Protein AF-A0A0A9Z2I9-F1 (afdb_monomer)

Foldseek 3Di:
DDDDDDDDDDPVVVVPPPPPPDPDDPDDPVVVVVVCVVPDDDPPDDCVVVLDDDDPDDQDQPDPPPPVSVVVSVVVVVVVSVVVSVVSCVVVVHDDDDDPPDDDDDPDDVVVVVVVVVVVVVVVVVVVVVVVVVVVVVVVVVVVVVVVVVVVVVVVVVVVVVVVVVVVVVVVPDDDPDDDPPPVVVVVVVVVVVVVVVVPPPDD

Solvent-accessible surface area (backbone atoms only — not comparable to full-atom values): 13030 Å² total; per-residue (Å²): 134,79,88,82,94,74,79,82,81,59,78,74,64,72,68,72,76,70,83,64,88,68,76,87,57,92,77,54,63,68,61,50,52,54,51,45,66,72,68,56,70,76,81,86,58,62,64,83,83,66,76,73,78,80,78,91,67,85,90,81,65,94,49,84,84,43,56,71,62,42,52,52,52,53,51,50,54,52,49,54,44,49,55,54,48,51,56,54,34,55,74,71,69,50,90,83,76,83,57,94,87,64,88,67,96,58,102,65,58,67,73,60,52,51,51,54,50,52,53,54,52,52,51,51,51,51,53,51,52,53,52,50,54,51,49,54,52,49,51,55,52,50,52,53,50,51,53,53,51,51,52,51,50,53,52,48,53,52,51,52,51,53,52,51,51,52,51,50,56,58,75,58,65,87,76,73,97,79,68,78,83,54,72,66,59,62,48,51,53,53,51,52,48,52,62,62,57,63,78,72,76,79,76,133

Radius of gyration: 46.73 Å; Cα contacts (8 Å, |Δi|>4): 26; chains: 1; bounding box: 114×55×131 Å

Secondary structure (DSSP, 8-state):
-------PPPTTTGGGS--------SS-HHHHHHHHHHHPPPTTS-HHHH-----SS----S-TT-HHHHHHHHHHHHHHHHHHHHHHHHHTT---SPPTT-----SS-HHHHHHHHHHHHHHHHHHHHHHHHHHHHHHHHHHHHHHHHHHHHHHHHHHHHHHHHHHHHHHTTTS-S--PPPHHHHHHHHHHHHHHHGGG----

Mean predicted aligned error: 15.59 Å

Organism: Lygus hesperus (NCBI:txid30085)

Nearest PDB structures (foldseek):
  8esr-assembly1_J  TM=9.494E-01  e=8.560E-07  Schizosaccharomyces pombe
  8euy-assembly1_J  TM=9.064E-01  e=1.481E-06  Schizosaccharomyces pombe
  5z1g-assembly2_C  TM=9.697E-01  e=7.677E-06  Saccharomyces cerevisiae S288C
  8eti-assembly1_J  TM=9.097E-01  e=7.168E-06  Schizosaccharomyces pombe
  8eth-assembly1_J  TM=8.939E-01  e=1.366E-04  Schizosaccharomyces pombe

pLDDT: mean 81.28, std 19.79, range [31.77, 98.31]

Sequence (204 aa):
MEELSAISPSIKDTVQSTLQSSKVYTCNEVGLHNKLLEIELPRDWPWIERLSIVSHAPITVKNIENDQERETVFYNSAIDAVKQAIIQLEQCKLPYKRPIDYYAESVKPDEHMETIKRILINEKQRIENVEKRKKEREDRRLEKRKHASKAQEVAKRKREAIANISKYKRRRGGLDAQSKPTSTFKRIVREQEKQLGKRGKSRP

InterPro domains:
  IPR008610 Eukaryotic rRNA processing [PF05890] (28-195)
  IPR008610 Eukaryotic rRNA processing [PTHR13028] (13-197)

Structure (mmCIF, N/CA/C/O backbone):
data_AF-A0A0A9Z2I9-F1
#
_entry.id   AF-A0A0A9Z2I9-F1
#
loop_
_atom_site.group_PDB
_atom_site.id
_atom_site.type_symbol
_atom_site.label_atom_id
_atom_site.label_alt_id
_atom_site.label_comp_id
_atom_site.label_asym_id
_atom_site.label_entity_id
_atom_site.label_seq_id
_atom_site.pdbx_PDB_ins_code
_atom_site.Cartn_x
_atom_site.Cartn_y
_atom_site.Cartn_z
_atom_site.occupancy
_atom_site.B_iso_or_equiv
_atom_site.auth_seq_id
_atom_site.auth_comp_id
_atom_site.auth_asym_id
_atom_site.auth_atom_id
_atom_site.pdbx_PDB_model_num
ATOM 1 N N . MET A 1 1 ? 58.890 10.226 -66.875 1.00 40.81 1 MET A N 1
ATOM 2 C CA . MET A 1 1 ? 58.272 11.248 -66.010 1.00 40.81 1 MET A CA 1
ATOM 3 C C . MET A 1 1 ? 56.815 10.831 -65.842 1.00 40.81 1 MET A C 1
ATOM 5 O O . MET A 1 1 ? 55.990 11.249 -66.640 1.00 40.81 1 MET A O 1
ATOM 9 N N . GLU A 1 2 ? 56.545 9.708 -65.163 1.00 31.77 2 GLU A N 1
ATOM 10 C CA . GLU A 1 2 ? 56.357 9.595 -63.690 1.00 31.77 2 GLU A CA 1
ATOM 11 C C . GLU A 1 2 ? 55.264 10.568 -63.213 1.00 31.77 2 GLU A C 1
ATOM 13 O O . GLU A 1 2 ? 55.452 11.775 -63.313 1.00 31.77 2 GLU A O 1
ATOM 18 N N . GLU A 1 3 ? 54.031 10.065 -63.018 1.00 38.97 3 GLU A N 1
ATOM 19 C CA . GLU A 1 3 ? 53.448 9.665 -61.707 1.00 38.97 3 GLU A CA 1
ATOM 20 C C . GLU A 1 3 ? 53.114 10.940 -60.889 1.00 38.97 3 GLU A C 1
ATOM 22 O O . GLU A 1 3 ? 53.983 11.756 -60.621 1.00 38.97 3 GLU A O 1
ATOM 27 N N . LEU A 1 4 ? 51.871 11.259 -60.510 1.00 38.66 4 LEU A N 1
ATOM 28 C CA . LEU A 1 4 ? 51.088 10.538 -59.507 1.00 38.66 4 LEU A CA 1
ATOM 29 C C . LEU A 1 4 ? 49.630 11.038 -59.494 1.00 38.66 4 LEU A C 1
ATOM 31 O O . LEU A 1 4 ? 49.346 12.193 -59.171 1.00 38.66 4 LEU A O 1
ATOM 35 N N . SER A 1 5 ? 48.696 10.123 -59.739 1.00 43.94 5 SER A N 1
ATOM 36 C CA . SER A 1 5 ? 47.357 10.164 -59.156 1.00 43.94 5 SER A CA 1
ATOM 37 C C . SER A 1 5 ? 47.439 9.605 -57.732 1.00 43.94 5 SER A C 1
ATOM 39 O O . SER A 1 5 ? 47.646 8.405 -57.567 1.00 43.94 5 SER A O 1
ATOM 41 N N . ALA A 1 6 ? 47.273 10.435 -56.703 1.00 40.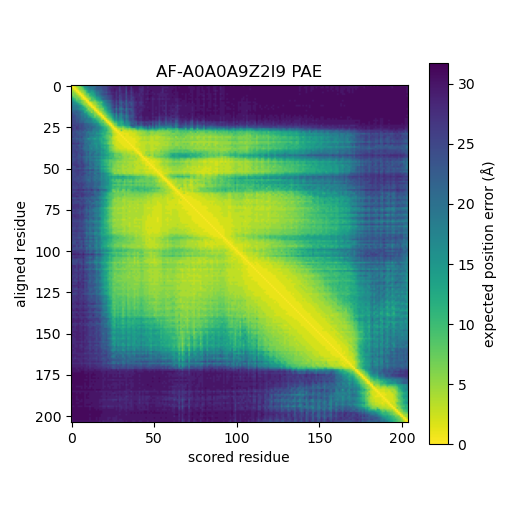62 6 ALA A N 1
ATOM 42 C CA . ALA A 1 6 ? 47.237 9.966 -55.317 1.00 40.62 6 ALA A CA 1
ATOM 43 C C . ALA A 1 6 ? 46.208 10.748 -54.486 1.00 40.62 6 ALA A C 1
ATOM 45 O O . ALA A 1 6 ? 46.457 11.846 -54.002 1.00 40.62 6 ALA A O 1
ATOM 46 N N . ILE A 1 7 ? 45.011 10.162 -54.411 1.00 41.28 7 ILE A N 1
ATOM 47 C CA . ILE A 1 7 ? 44.266 9.856 -53.181 1.00 41.28 7 ILE A CA 1
ATOM 48 C C . ILE A 1 7 ? 44.383 10.914 -52.069 1.00 41.28 7 ILE A C 1
ATOM 50 O O . ILE A 1 7 ? 45.363 10.980 -51.331 1.00 41.28 7 ILE A O 1
ATOM 54 N N . SER A 1 8 ? 43.303 11.682 -51.898 1.00 46.38 8 SER A N 1
ATOM 55 C CA . SER A 1 8 ? 43.032 12.420 -50.662 1.00 46.38 8 SER A CA 1
ATOM 56 C C . SER A 1 8 ? 43.055 11.441 -49.478 1.00 46.38 8 SER A C 1
ATOM 58 O O . SER A 1 8 ? 42.363 10.419 -49.539 1.00 46.38 8 SER A O 1
ATOM 60 N N . PRO A 1 9 ? 43.841 11.699 -48.419 1.00 41.31 9 PRO A N 1
ATOM 61 C CA . PRO A 1 9 ? 43.925 10.781 -47.299 1.00 41.31 9 PRO A CA 1
ATOM 62 C C . PRO A 1 9 ? 42.583 10.732 -46.565 1.00 41.31 9 PRO A C 1
ATOM 64 O O . PRO A 1 9 ? 42.061 11.735 -46.075 1.00 41.31 9 PRO A O 1
ATOM 67 N N . SER A 1 10 ? 42.027 9.524 -46.522 1.00 44.12 10 SER A N 1
ATOM 68 C CA . SER A 1 10 ? 40.863 9.155 -45.729 1.00 44.12 10 SER A CA 1
ATOM 69 C C . SER A 1 10 ? 41.100 9.530 -44.267 1.00 44.12 10 SER A C 1
ATOM 71 O O . SER A 1 10 ? 42.093 9.135 -43.660 1.00 44.12 10 SER A O 1
ATOM 73 N N . ILE A 1 11 ? 40.133 10.236 -43.678 1.00 48.25 11 ILE A N 1
ATOM 74 C CA . ILE A 1 11 ? 40.091 10.663 -42.265 1.00 48.25 11 ILE A CA 1
ATOM 75 C C . ILE A 1 11 ? 40.314 9.489 -41.283 1.00 48.25 11 ILE A C 1
ATOM 77 O O . ILE A 1 11 ? 40.631 9.704 -40.117 1.00 48.25 11 ILE A O 1
ATOM 81 N N . LYS A 1 12 ? 40.201 8.241 -41.750 1.00 45.78 12 LYS A N 1
ATOM 82 C CA . LYS A 1 12 ? 40.412 7.022 -40.964 1.00 45.78 12 LYS A CA 1
ATOM 83 C C . LYS A 1 12 ? 41.875 6.783 -40.559 1.00 45.78 12 LYS A C 1
ATOM 85 O O . LYS A 1 12 ? 42.093 6.221 -39.490 1.00 45.78 12 LYS A O 1
ATOM 90 N N . ASP A 1 13 ? 42.853 7.260 -41.330 1.00 37.38 13 ASP A N 1
ATOM 91 C CA . ASP A 1 13 ? 44.269 6.925 -41.091 1.00 37.38 13 ASP A CA 1
ATOM 92 C C . ASP A 1 13 ? 44.965 7.919 -40.143 1.00 37.38 13 ASP A C 1
ATOM 94 O O . ASP A 1 13 ? 45.881 7.557 -39.405 1.00 37.38 13 ASP A O 1
ATOM 98 N N . THR A 1 14 ? 44.466 9.157 -40.057 1.00 38.28 14 THR A N 1
ATOM 99 C CA . THR A 1 14 ? 44.968 10.166 -39.104 1.00 38.28 14 THR A CA 1
ATOM 100 C C . THR A 1 14 ? 44.646 9.806 -37.647 1.00 38.28 14 THR A C 1
ATOM 102 O O . THR A 1 14 ? 45.322 10.265 -36.730 1.00 38.28 14 THR A O 1
ATOM 105 N N . VAL A 1 15 ? 43.648 8.949 -37.406 1.00 47.31 15 VAL A N 1
ATOM 106 C CA . VAL A 1 15 ? 43.201 8.582 -36.050 1.00 47.31 15 VAL A CA 1
ATOM 107 C C . VAL A 1 15 ? 44.111 7.527 -35.396 1.00 47.31 15 VAL A C 1
ATOM 109 O O . VAL A 1 15 ? 44.091 7.379 -34.176 1.00 47.31 15 VAL A O 1
ATOM 112 N N . GLN A 1 16 ? 44.961 6.825 -36.157 1.00 44.16 16 GLN A N 1
ATOM 113 C CA . GLN A 1 16 ? 45.806 5.752 -35.610 1.00 44.16 16 GLN A CA 1
ATOM 114 C C . GLN A 1 16 ? 47.194 6.196 -35.103 1.00 44.16 16 GLN A C 1
ATOM 116 O O . GLN A 1 16 ? 47.868 5.397 -34.456 1.00 44.16 16 GLN A O 1
ATOM 121 N N . SER A 1 17 ? 47.635 7.445 -35.316 1.00 39.81 17 SER A N 1
ATOM 122 C CA . SER A 1 17 ? 49.000 7.878 -34.945 1.00 39.81 17 SER A CA 1
ATOM 123 C C . SER A 1 17 ? 49.126 8.664 -33.632 1.00 39.81 17 SER A C 1
ATOM 125 O O . SER A 1 17 ? 50.242 8.931 -33.187 1.00 39.81 17 SER A O 1
ATOM 127 N N . THR A 1 18 ? 48.030 8.972 -32.935 1.00 44.16 18 THR A N 1
ATOM 128 C CA . THR A 1 18 ? 48.081 9.618 -31.610 1.00 44.16 18 THR A CA 1
ATOM 129 C C . THR A 1 18 ? 47.773 8.636 -30.482 1.00 44.16 18 THR A C 1
ATOM 131 O O . THR A 1 18 ? 46.936 8.897 -29.624 1.00 44.16 18 THR A O 1
ATOM 134 N N . LEU A 1 19 ? 48.494 7.513 -30.432 1.00 46.50 19 LEU A N 1
ATOM 135 C CA . LEU A 1 19 ? 48.691 6.748 -29.194 1.00 46.50 19 LEU A CA 1
ATOM 136 C C . LEU A 1 19 ? 49.825 7.386 -28.379 1.00 46.50 19 LEU A C 1
ATOM 138 O O . LEU A 1 19 ? 50.810 6.745 -28.024 1.00 46.50 19 LEU A O 1
ATOM 142 N N . GLN A 1 20 ? 49.707 8.680 -28.089 1.00 47.94 20 GLN A N 1
ATOM 143 C CA . GLN A 1 20 ? 50.448 9.247 -26.973 1.00 47.94 20 GLN A CA 1
ATOM 144 C C . GLN A 1 20 ? 49.613 8.971 -25.733 1.00 47.94 20 GLN A C 1
ATOM 146 O O . GLN A 1 20 ? 48.471 9.413 -25.653 1.00 47.94 20 GLN A O 1
ATOM 151 N N . SER A 1 21 ? 50.180 8.198 -24.804 1.00 54.44 21 SER A N 1
ATOM 152 C CA . SER A 1 21 ? 49.659 7.941 -23.459 1.00 54.44 21 SER A CA 1
ATOM 153 C C . SER A 1 21 ? 49.384 9.272 -22.745 1.00 54.44 21 SER A C 1
ATOM 155 O O . SER A 1 21 ? 50.198 9.765 -21.961 1.00 54.44 21 SER A O 1
ATOM 157 N N . SER A 1 22 ? 48.243 9.886 -23.044 1.00 52.56 22 SER A N 1
ATOM 158 C CA . SER A 1 22 ? 47.767 11.092 -22.392 1.00 52.56 22 SER A CA 1
ATOM 159 C C . SER A 1 22 ? 47.410 10.719 -20.963 1.00 52.56 22 SER A C 1
ATOM 161 O O . SER A 1 22 ? 46.680 9.753 -20.735 1.00 52.56 22 SER A O 1
ATOM 163 N N . LYS A 1 23 ? 47.972 11.462 -20.011 1.00 61.75 23 LYS A N 1
ATOM 164 C CA . LYS A 1 23 ? 47.801 11.277 -18.566 1.00 61.75 23 LYS A CA 1
ATOM 165 C C . LYS A 1 23 ? 46.341 10.953 -18.221 1.00 61.75 23 LYS A C 1
ATOM 167 O O . LYS A 1 23 ? 45.431 11.588 -18.741 1.00 61.75 23 LYS A O 1
ATOM 172 N N . VAL A 1 24 ? 46.142 9.968 -17.343 1.00 62.81 24 VAL A N 1
ATOM 173 C CA . VAL A 1 24 ? 44.823 9.535 -16.862 1.00 62.81 24 V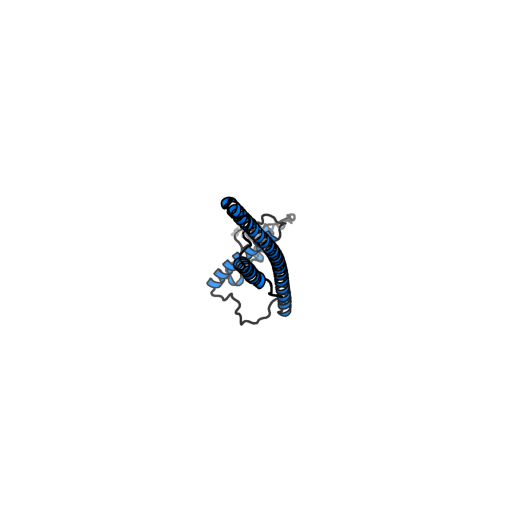AL A CA 1
ATOM 174 C C . VAL A 1 24 ? 44.134 10.719 -16.186 1.00 62.81 24 VAL A C 1
ATOM 176 O O . VAL A 1 24 ? 44.447 11.065 -15.049 1.00 62.81 24 VAL A O 1
ATOM 179 N N . TYR A 1 25 ? 43.217 11.369 -16.898 1.00 60.69 25 TYR A N 1
ATOM 180 C CA . TYR A 1 25 ? 42.339 12.362 -16.301 1.00 60.69 25 TYR A CA 1
ATOM 181 C C . TYR A 1 25 ? 41.341 11.639 -15.397 1.00 60.69 25 TYR A C 1
ATOM 183 O O . TYR A 1 25 ? 40.702 10.663 -15.798 1.00 60.69 25 TYR A O 1
ATOM 191 N N . THR A 1 26 ? 41.198 12.118 -14.164 1.00 71.12 26 THR A N 1
ATOM 192 C CA . THR A 1 26 ? 40.048 11.797 -13.321 1.00 71.12 26 THR A CA 1
ATOM 193 C C . THR A 1 26 ? 38.801 12.311 -14.053 1.00 71.12 26 THR A C 1
ATOM 195 O O . THR A 1 26 ? 38.595 13.519 -14.099 1.00 71.12 26 THR A O 1
ATOM 198 N N . CYS A 1 27 ? 38.022 11.400 -14.652 1.00 73.56 27 CYS A N 1
ATOM 199 C CA . CYS A 1 27 ? 36.907 11.635 -15.592 1.00 73.56 27 CYS A CA 1
ATOM 200 C C . CYS A 1 27 ? 37.318 11.864 -17.071 1.00 73.56 27 CYS A C 1
ATOM 202 O O . CYS A 1 27 ? 37.408 12.991 -17.548 1.00 73.56 27 CYS A O 1
ATOM 204 N N . ASN A 1 28 ? 37.541 10.776 -17.826 1.00 88.69 28 ASN A N 1
ATOM 205 C CA . ASN A 1 28 ? 37.705 10.815 -19.288 1.00 88.69 28 ASN A CA 1
ATOM 206 C C . ASN A 1 28 ? 36.337 10.732 -19.991 1.00 88.69 28 ASN A C 1
ATOM 208 O O . ASN A 1 28 ? 35.828 9.640 -20.252 1.00 88.69 28 ASN A O 1
ATOM 212 N N . GLU A 1 29 ? 35.758 11.884 -20.323 1.00 90.25 29 GLU A N 1
ATOM 213 C CA . GLU A 1 29 ? 34.442 11.971 -20.968 1.00 90.25 29 GLU A CA 1
ATOM 214 C C . GLU A 1 29 ? 34.415 11.328 -22.361 1.00 90.25 29 GLU A C 1
ATOM 216 O O . GLU A 1 29 ? 33.470 10.613 -22.687 1.00 90.25 29 GLU A O 1
ATOM 221 N N . VAL A 1 30 ? 35.461 11.516 -23.171 1.00 90.44 30 VAL A N 1
ATOM 222 C CA . VAL A 1 30 ? 35.538 10.968 -24.539 1.00 90.44 30 VAL A CA 1
ATOM 223 C C . VAL A 1 30 ? 35.550 9.439 -24.505 1.00 90.44 30 VAL A C 1
ATOM 225 O O . VAL A 1 30 ? 34.837 8.782 -25.262 1.00 90.44 30 VAL A O 1
ATOM 228 N N . GLY A 1 31 ? 36.313 8.861 -23.575 1.00 91.88 31 GLY A N 1
ATOM 229 C CA . GLY A 1 31 ? 36.338 7.417 -23.353 1.00 91.88 31 GLY A CA 1
ATOM 230 C C . GLY A 1 31 ? 34.983 6.861 -22.908 1.00 91.88 31 GLY A C 1
ATOM 231 O O . GLY A 1 31 ? 34.568 5.813 -23.402 1.00 91.88 31 GLY A O 1
ATOM 232 N N . LEU A 1 32 ? 34.272 7.572 -22.024 1.00 92.06 32 LEU A N 1
ATOM 233 C CA . LEU A 1 32 ? 32.934 7.178 -21.570 1.00 92.06 32 LEU A CA 1
ATOM 234 C C . LEU A 1 32 ? 31.913 7.190 -22.710 1.00 92.06 32 LEU A C 1
ATOM 236 O O . LEU A 1 32 ? 31.153 6.236 -22.839 1.00 92.06 32 LEU A O 1
ATOM 240 N N . HIS A 1 33 ? 31.926 8.213 -23.567 1.00 93.75 33 HIS A N 1
ATOM 241 C CA . HIS A 1 33 ? 31.034 8.273 -24.728 1.00 93.75 33 HIS A CA 1
ATOM 242 C C . HIS A 1 33 ? 31.329 7.152 -25.728 1.00 93.75 33 HIS A C 1
ATOM 244 O O . HIS A 1 33 ? 30.403 6.495 -26.194 1.00 93.75 33 HIS A O 1
ATOM 250 N N . ASN A 1 34 ? 32.606 6.872 -26.004 1.00 94.44 34 ASN A N 1
ATOM 251 C CA . ASN A 1 34 ? 32.988 5.770 -26.889 1.00 94.44 34 ASN A CA 1
ATOM 252 C C . ASN A 1 34 ? 32.508 4.415 -26.350 1.00 94.44 34 ASN A C 1
ATOM 254 O O . ASN A 1 34 ? 31.993 3.598 -27.109 1.00 94.44 34 ASN A O 1
ATOM 258 N N . LYS A 1 35 ? 32.626 4.189 -25.035 1.00 94.44 35 LYS A N 1
ATOM 259 C CA . LYS A 1 35 ? 32.112 2.973 -24.391 1.00 94.44 35 LYS A CA 1
ATOM 260 C C . LYS A 1 35 ? 30.593 2.916 -24.340 1.00 94.44 35 LYS A C 1
ATOM 262 O O . LYS A 1 35 ? 30.036 1.838 -24.504 1.00 94.44 35 LYS A O 1
ATOM 267 N N . LEU A 1 36 ? 29.923 4.051 -24.167 1.00 93.75 36 LEU A N 1
ATOM 268 C CA . LEU A 1 36 ? 28.472 4.120 -24.266 1.00 93.75 36 LEU A CA 1
ATOM 269 C C . LEU A 1 36 ? 28.012 3.691 -25.661 1.00 93.75 36 LEU A C 1
ATOM 271 O O . LEU A 1 36 ? 27.144 2.836 -25.749 1.00 93.75 36 LEU A O 1
ATOM 275 N N . LEU A 1 37 ? 28.640 4.191 -26.729 1.00 92.81 37 LEU A N 1
ATOM 276 C CA . LEU A 1 37 ? 28.310 3.803 -28.106 1.00 92.81 37 LEU A CA 1
ATOM 277 C C . LEU A 1 37 ? 28.587 2.321 -28.403 1.00 92.81 37 LEU A C 1
ATOM 279 O O . LEU A 1 37 ? 27.898 1.728 -29.224 1.00 92.81 37 LEU A O 1
ATOM 283 N N . GLU A 1 38 ? 29.585 1.724 -27.749 1.00 95.06 38 GLU A N 1
ATOM 284 C CA . GLU A 1 38 ? 29.903 0.296 -27.883 1.00 95.06 38 GLU A CA 1
ATOM 285 C C . GLU A 1 38 ? 28.854 -0.607 -27.209 1.00 95.06 38 GLU A C 1
ATOM 287 O O . GLU A 1 38 ? 28.562 -1.689 -27.713 1.00 95.06 38 GLU A O 1
ATOM 292 N N . ILE A 1 39 ? 28.297 -0.178 -26.070 1.00 94.56 39 ILE A N 1
ATOM 293 C CA . ILE A 1 39 ? 27.359 -0.967 -25.248 1.00 94.56 39 ILE A CA 1
ATOM 294 C C . ILE A 1 39 ? 25.895 -0.681 -25.615 1.00 94.56 39 ILE A C 1
ATOM 296 O O . ILE A 1 39 ? 25.025 -1.530 -25.407 1.00 94.56 39 ILE A O 1
ATOM 300 N N . GLU A 1 40 ? 25.602 0.524 -26.106 1.00 90.94 40 GLU A N 1
ATOM 301 C CA . GLU A 1 40 ? 24.244 0.982 -26.375 1.00 90.94 40 GLU A CA 1
ATOM 302 C C . GLU A 1 40 ? 23.562 0.105 -27.434 1.00 90.94 40 GLU A C 1
ATOM 304 O O . GLU A 1 40 ? 24.048 -0.090 -28.548 1.00 90.94 40 GLU A O 1
ATOM 309 N N . LEU A 1 41 ? 22.392 -0.419 -27.069 1.00 88.06 41 LEU A N 1
ATOM 310 C CA . LEU A 1 41 ? 21.537 -1.170 -27.979 1.00 88.06 41 LEU A CA 1
ATOM 311 C C . LEU A 1 41 ? 20.915 -0.232 -29.030 1.00 88.06 41 LEU A C 1
ATOM 313 O O . LEU A 1 41 ? 20.677 0.944 -28.735 1.00 88.06 41 LEU A O 1
ATOM 317 N N . PRO A 1 42 ? 20.569 -0.734 -30.232 1.00 89.00 42 PRO A N 1
ATOM 318 C CA . PRO A 1 42 ? 19.927 0.075 -31.264 1.00 89.00 42 PRO A CA 1
ATOM 319 C C . PRO A 1 42 ? 18.680 0.806 -30.748 1.00 89.00 42 PRO A C 1
ATOM 321 O O . PRO A 1 42 ? 17.766 0.208 -30.171 1.00 89.00 42 PRO A O 1
ATOM 324 N N . ARG A 1 43 ? 18.612 2.121 -30.985 1.00 81.50 43 ARG A N 1
ATOM 325 C CA . ARG A 1 43 ? 17.496 2.959 -30.506 1.00 81.50 43 ARG A CA 1
ATOM 326 C C . ARG A 1 43 ? 16.174 2.662 -31.215 1.00 81.50 43 ARG A C 1
ATOM 328 O O . ARG A 1 43 ? 15.116 2.875 -30.623 1.00 81.50 43 ARG A O 1
ATOM 335 N N . ASP A 1 44 ? 16.241 2.086 -32.411 1.00 87.69 44 ASP A N 1
ATOM 336 C CA . ASP A 1 44 ? 15.091 1.782 -33.270 1.00 87.69 44 ASP A CA 1
ATOM 337 C C . ASP A 1 44 ? 14.227 0.617 -32.765 1.00 87.69 44 ASP A C 1
ATOM 339 O O . ASP A 1 44 ? 13.136 0.383 -33.284 1.00 87.69 44 ASP A O 1
ATOM 343 N N . TRP A 1 45 ? 14.683 -0.126 -31.751 1.00 88.69 45 TRP A N 1
ATOM 344 C CA . TRP A 1 45 ? 13.893 -1.213 -31.179 1.00 88.69 45 TRP A CA 1
ATOM 345 C C . TRP A 1 45 ? 12.591 -0.710 -30.545 1.00 88.69 45 TRP A C 1
ATOM 347 O O . TRP A 1 45 ? 12.569 0.368 -29.929 1.00 88.69 45 TRP A O 1
ATOM 357 N N . PRO A 1 46 ? 11.499 -1.493 -30.661 1.00 89.81 46 PRO A N 1
ATOM 358 C CA . PRO A 1 46 ? 10.237 -1.141 -30.041 1.00 89.81 46 PRO A CA 1
ATOM 359 C C . P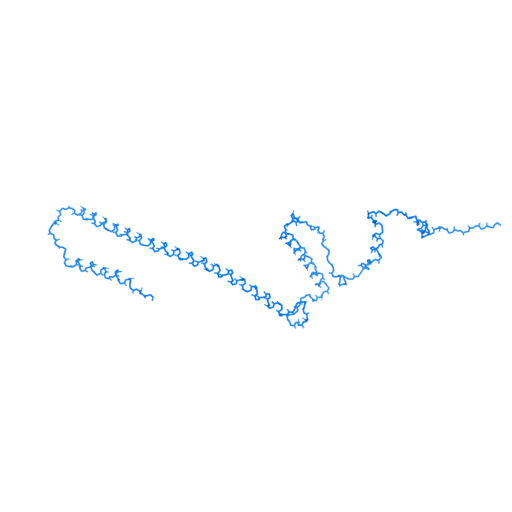RO A 1 46 ? 10.412 -1.085 -28.523 1.00 89.81 46 PRO A C 1
ATOM 361 O O . PRO A 1 46 ? 11.201 -1.819 -27.929 1.00 89.81 46 PRO A O 1
ATOM 364 N N . TRP A 1 47 ? 9.654 -0.202 -27.877 1.00 89.94 47 TRP A N 1
ATOM 365 C CA . TRP A 1 47 ? 9.796 0.054 -26.443 1.00 89.94 47 TRP A CA 1
ATOM 366 C C . TRP A 1 47 ? 9.615 -1.203 -25.572 1.00 89.94 47 TRP A C 1
ATOM 368 O O . TRP A 1 47 ? 10.247 -1.304 -24.523 1.00 89.94 47 TRP A O 1
ATOM 378 N N . ILE A 1 48 ? 8.834 -2.182 -26.039 1.00 91.44 48 ILE A N 1
ATOM 379 C CA . ILE A 1 48 ? 8.590 -3.462 -25.358 1.00 91.44 48 ILE A CA 1
ATOM 380 C C . ILE A 1 48 ? 9.860 -4.275 -25.067 1.00 91.44 48 ILE A C 1
ATOM 382 O O . ILE A 1 48 ? 9.882 -5.017 -24.097 1.00 91.44 48 ILE A O 1
ATOM 386 N N . GLU A 1 49 ? 10.929 -4.115 -25.847 1.00 89.88 49 GLU A N 1
ATOM 387 C CA . GLU A 1 49 ? 12.195 -4.819 -25.584 1.00 89.88 49 GLU A CA 1
ATOM 388 C C . GLU A 1 49 ? 13.007 -4.140 -24.475 1.00 89.88 49 GLU A C 1
ATOM 390 O O . GLU A 1 49 ? 13.858 -4.753 -23.836 1.00 89.88 49 GLU A O 1
ATOM 395 N N . ARG A 1 50 ? 12.750 -2.848 -24.232 1.00 89.38 50 ARG A N 1
ATOM 396 C CA . ARG A 1 50 ? 13.447 -2.062 -23.208 1.00 89.38 50 ARG A CA 1
ATOM 397 C C . ARG A 1 50 ? 12.684 -2.023 -21.889 1.00 89.38 50 ARG A C 1
ATOM 399 O O . ARG A 1 50 ? 13.320 -2.020 -20.840 1.00 89.38 50 ARG A O 1
ATOM 406 N N . LEU A 1 51 ? 11.349 -1.918 -21.942 1.00 91.50 51 LEU A N 1
ATOM 407 C CA . LEU A 1 51 ? 10.441 -1.741 -20.792 1.00 91.50 51 LEU A CA 1
ATOM 408 C C . LEU A 1 51 ? 10.911 -0.681 -19.779 1.00 91.50 51 LEU A C 1
ATOM 410 O O . LEU A 1 51 ? 10.573 -0.726 -18.597 1.00 91.50 51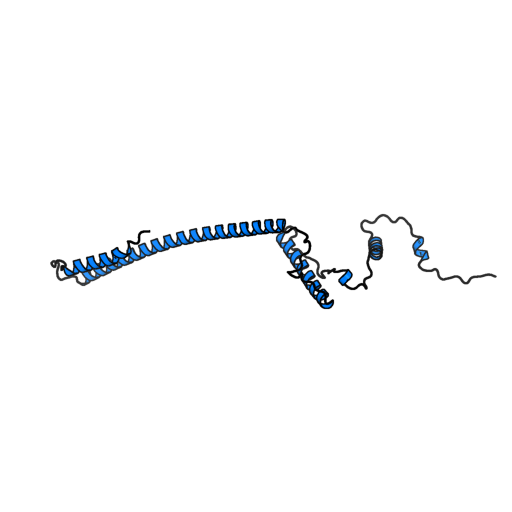 LEU A O 1
ATOM 414 N N . SER A 1 52 ? 11.697 0.290 -20.242 1.00 92.06 52 SER A N 1
ATOM 415 C CA . SER A 1 52 ? 12.329 1.298 -19.406 1.00 92.06 52 SER A CA 1
ATOM 416 C C . SER A 1 52 ? 11.625 2.636 -19.565 1.00 92.06 52 SER A C 1
ATOM 418 O O . SER A 1 52 ? 11.216 3.027 -20.661 1.00 92.06 52 SER A O 1
ATOM 420 N N . ILE A 1 53 ? 11.461 3.343 -18.451 1.00 92.94 53 ILE A N 1
ATOM 421 C CA . ILE A 1 53 ? 10.863 4.676 -18.413 1.00 92.94 53 ILE A CA 1
ATOM 422 C C . ILE A 1 53 ? 11.804 5.572 -17.647 1.00 92.94 53 ILE A C 1
ATOM 424 O O . ILE A 1 53 ? 12.220 5.258 -16.533 1.00 92.94 53 ILE A O 1
ATOM 428 N N . VAL A 1 54 ? 12.135 6.692 -18.269 1.00 91.12 54 VAL A N 1
ATOM 429 C CA . VAL A 1 54 ? 13.020 7.693 -17.697 1.00 91.12 54 VAL A CA 1
ATOM 430 C C . VAL A 1 54 ? 12.170 8.891 -17.302 1.00 91.12 54 VAL A C 1
ATOM 432 O O . VAL A 1 54 ? 11.447 9.451 -18.126 1.00 91.12 54 VAL A O 1
ATOM 435 N N . SER A 1 55 ? 12.251 9.281 -16.030 1.00 88.81 55 SER A N 1
ATOM 436 C CA . SER A 1 55 ? 11.625 10.517 -15.560 1.00 88.81 55 SER A CA 1
ATOM 437 C C . SER A 1 55 ? 12.262 11.717 -16.258 1.00 88.81 55 SER A C 1
ATOM 439 O O . SER A 1 55 ? 13.484 11.831 -16.313 1.00 88.81 55 SER A O 1
ATOM 441 N N . HIS A 1 56 ? 11.434 12.637 -16.753 1.00 80.56 56 HIS A N 1
ATOM 442 C CA . HIS A 1 56 ? 11.910 13.900 -17.325 1.00 80.56 56 HIS A CA 1
ATOM 443 C C . HIS A 1 56 ? 12.386 14.897 -16.263 1.00 80.56 56 HIS A C 1
ATOM 445 O O . HIS A 1 56 ? 13.229 15.742 -16.551 1.00 80.56 56 HIS A O 1
ATOM 451 N N . ALA A 1 57 ? 11.835 14.832 -15.048 1.00 84.00 57 ALA A N 1
ATOM 452 C CA . ALA A 1 57 ? 12.168 15.766 -13.982 1.00 84.00 57 ALA A CA 1
ATOM 453 C C . ALA A 1 57 ? 13.206 15.158 -13.026 1.00 84.00 57 ALA A C 1
ATOM 455 O O . ALA A 1 57 ? 13.062 13.987 -12.643 1.00 84.00 57 ALA A O 1
ATOM 456 N N . PRO A 1 58 ? 14.220 15.939 -12.603 1.00 86.00 58 PRO A N 1
ATOM 457 C CA . PRO A 1 58 ? 15.148 15.504 -11.574 1.00 86.00 58 PRO A CA 1
ATOM 458 C C . PRO A 1 58 ? 14.416 15.343 -10.241 1.00 86.00 58 PRO A C 1
ATOM 460 O O . PRO A 1 58 ? 13.526 16.120 -9.888 1.00 86.00 58 PRO A O 1
ATOM 463 N N . ILE A 1 59 ? 14.809 14.319 -9.491 1.00 86.44 59 ILE A N 1
ATOM 464 C CA . ILE A 1 59 ? 14.239 14.033 -8.181 1.00 86.44 59 ILE A CA 1
ATOM 465 C C . ILE A 1 59 ? 14.878 14.971 -7.155 1.00 86.44 59 ILE A C 1
ATOM 467 O O . ILE A 1 59 ? 16.065 14.852 -6.857 1.00 86.44 59 ILE A O 1
ATOM 471 N N . THR A 1 60 ? 14.082 15.876 -6.588 1.00 88.00 60 THR A N 1
ATOM 472 C CA . THR A 1 60 ? 14.535 16.811 -5.550 1.00 88.00 60 THR A CA 1
ATOM 473 C C . THR A 1 60 ? 13.928 16.434 -4.206 1.00 88.00 60 THR A C 1
ATOM 475 O O . THR A 1 60 ? 12.711 16.472 -4.029 1.00 88.00 60 THR A O 1
ATOM 478 N N . VAL A 1 61 ? 14.783 16.112 -3.236 1.00 89.19 61 VAL A N 1
ATOM 479 C CA . VAL A 1 61 ? 14.393 15.857 -1.843 1.00 89.19 61 VAL A CA 1
ATOM 480 C C . VAL A 1 61 ? 14.800 17.066 -1.005 1.00 89.19 61 VAL A 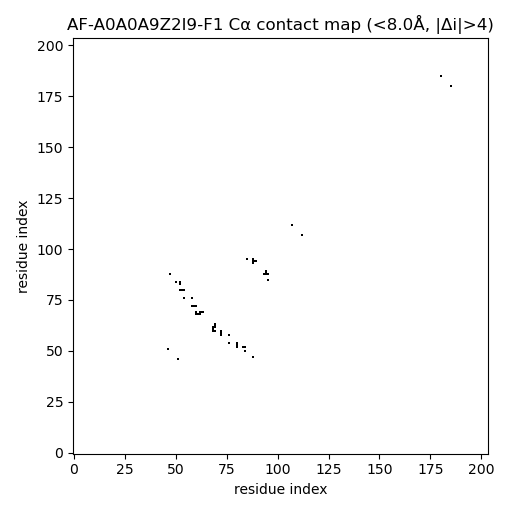C 1
ATOM 482 O O . VAL A 1 61 ? 15.942 17.509 -1.081 1.00 89.19 61 VAL A O 1
ATOM 485 N N . LYS A 1 62 ? 13.869 17.623 -0.218 1.00 87.06 62 LYS A N 1
ATOM 486 C CA . LYS A 1 62 ? 14.124 18.827 0.596 1.00 87.06 62 LYS A CA 1
ATOM 487 C C . LYS A 1 62 ? 15.130 18.564 1.715 1.00 87.06 62 LYS A C 1
ATOM 489 O O . LYS A 1 62 ? 16.044 19.357 1.906 1.00 87.06 62 LYS A O 1
ATOM 494 N N . ASN A 1 63 ? 14.945 17.464 2.443 1.00 90.31 63 ASN A N 1
ATOM 495 C CA . ASN A 1 63 ? 15.854 17.020 3.489 1.00 90.31 63 ASN A CA 1
ATOM 496 C C . ASN A 1 63 ? 16.278 15.568 3.238 1.00 90.31 63 ASN A C 1
ATOM 498 O O . ASN A 1 63 ? 15.467 14.652 3.339 1.00 90.31 63 ASN A O 1
ATOM 502 N N . ILE A 1 64 ? 17.557 15.367 2.922 1.00 89.81 64 ILE A N 1
ATOM 503 C CA . ILE A 1 64 ? 18.116 14.057 2.560 1.00 89.81 64 ILE A CA 1
ATOM 504 C C . ILE A 1 64 ? 18.151 13.104 3.764 1.00 89.81 64 ILE A C 1
ATOM 506 O O . ILE A 1 64 ? 18.045 11.892 3.582 1.00 89.81 64 ILE A O 1
ATOM 510 N N . GLU A 1 65 ? 18.267 13.633 4.984 1.00 93.31 65 GLU A N 1
ATOM 511 C CA . GLU A 1 65 ? 18.317 12.837 6.217 1.00 93.31 65 GLU A CA 1
ATOM 512 C C . GLU A 1 65 ? 16.930 12.359 6.665 1.00 93.31 65 GLU A C 1
ATOM 514 O O . GLU A 1 65 ? 16.822 11.381 7.405 1.00 93.31 65 GLU A O 1
ATOM 519 N N . ASN A 1 66 ? 15.859 13.015 6.201 1.00 94.00 66 ASN A N 1
ATOM 520 C CA . ASN A 1 66 ? 14.499 12.589 6.495 1.00 94.00 66 ASN A CA 1
ATOM 521 C C . ASN A 1 66 ? 14.080 11.449 5.559 1.00 94.00 66 ASN A C 1
ATOM 523 O O . ASN A 1 66 ? 13.644 11.668 4.426 1.00 94.00 66 ASN A O 1
ATOM 527 N N . ASP A 1 67 ? 14.175 10.225 6.073 1.00 94.81 67 ASP A N 1
ATOM 528 C CA . ASP A 1 67 ? 13.815 9.010 5.347 1.00 94.81 67 ASP A CA 1
ATOM 529 C C . ASP A 1 67 ? 12.362 9.026 4.854 1.00 94.81 67 ASP A C 1
ATOM 531 O O . ASP A 1 67 ? 12.102 8.740 3.693 1.00 94.81 67 ASP A O 1
ATOM 535 N N . GLN A 1 68 ? 11.408 9.471 5.676 1.00 93.19 68 GLN A N 1
ATOM 536 C CA . GLN A 1 68 ? 9.990 9.446 5.306 1.00 93.19 68 GLN A CA 1
ATOM 537 C C . GLN A 1 68 ? 9.681 10.359 4.107 1.00 93.19 68 GLN A C 1
ATOM 539 O O . GLN A 1 68 ? 8.893 10.003 3.224 1.00 93.19 68 GLN A O 1
ATOM 544 N N . GLU A 1 69 ? 10.297 11.541 4.063 1.00 93.25 69 GLU A N 1
ATOM 545 C CA . GLU A 1 69 ? 10.158 12.456 2.926 1.00 93.25 69 GLU A CA 1
ATOM 546 C C . GLU A 1 69 ? 10.810 11.877 1.671 1.00 93.25 69 GLU A C 1
ATOM 548 O O . GLU A 1 69 ? 10.213 11.911 0.593 1.00 93.25 69 GLU A O 1
ATOM 553 N N . ARG A 1 70 ? 12.004 11.299 1.817 1.00 94.62 70 ARG A N 1
ATOM 554 C CA . ARG A 1 70 ? 12.740 10.657 0.727 1.00 94.62 70 ARG A CA 1
ATOM 555 C C . ARG A 1 70 ? 11.967 9.479 0.125 1.00 94.62 70 ARG A C 1
ATOM 557 O O . ARG A 1 70 ? 11.788 9.434 -1.091 1.00 94.62 70 ARG A O 1
ATOM 564 N N . GLU A 1 71 ? 11.434 8.592 0.961 1.00 94.75 71 GLU A N 1
ATOM 565 C CA . GLU A 1 71 ? 10.619 7.451 0.534 1.00 94.75 71 GLU A CA 1
ATOM 566 C C . GLU A 1 71 ? 9.356 7.901 -0.203 1.00 94.75 71 GLU A C 1
ATOM 568 O O . GLU A 1 71 ? 9.004 7.348 -1.244 1.00 94.75 71 GLU A O 1
ATOM 573 N N . THR A 1 72 ? 8.704 8.969 0.268 1.00 93.88 72 THR A N 1
ATOM 574 C CA . THR A 1 72 ? 7.519 9.522 -0.407 1.00 93.88 72 THR A CA 1
ATOM 575 C C . THR A 1 72 ? 7.855 10.010 -1.819 1.00 93.88 72 THR A C 1
ATOM 577 O O . THR A 1 72 ? 7.084 9.804 -2.758 1.00 93.88 72 THR A O 1
ATOM 580 N N . VAL A 1 73 ? 9.016 10.643 -1.993 1.00 94.19 73 VAL A N 1
ATOM 581 C CA . VAL A 1 73 ? 9.467 11.132 -3.298 1.00 94.19 73 VAL A CA 1
ATOM 582 C C . VAL A 1 73 ? 9.785 9.973 -4.251 1.00 94.19 73 VAL A C 1
ATOM 584 O O . VAL A 1 73 ? 9.340 9.997 -5.402 1.00 94.19 73 VAL A O 1
ATOM 587 N N . PHE A 1 74 ? 10.492 8.939 -3.788 1.00 93.25 74 PHE A N 1
ATOM 588 C CA . PHE A 1 74 ? 10.772 7.749 -4.602 1.00 93.25 74 PHE A CA 1
ATOM 589 C C . PHE A 1 74 ? 9.501 6.995 -4.980 1.00 93.25 74 PHE A C 1
ATOM 591 O O . PHE A 1 74 ? 9.335 6.603 -6.136 1.00 93.25 74 PHE A O 1
ATOM 598 N N . TYR A 1 75 ? 8.572 6.866 -4.038 1.00 94.94 75 TYR A N 1
ATOM 599 C CA . TYR A 1 75 ? 7.274 6.252 -4.272 1.00 94.94 75 TYR A CA 1
ATOM 600 C C . TYR A 1 75 ? 6.476 6.981 -5.361 1.00 94.94 75 TYR A C 1
ATOM 602 O O . TYR A 1 75 ? 5.968 6.346 -6.285 1.00 94.94 75 TYR A O 1
ATOM 610 N N . ASN A 1 76 ? 6.415 8.314 -5.307 1.00 93.38 76 ASN A N 1
ATOM 611 C CA . ASN A 1 76 ? 5.712 9.109 -6.316 1.00 93.38 76 ASN A CA 1
ATOM 612 C C . ASN A 1 76 ? 6.362 8.985 -7.703 1.00 93.38 76 ASN A C 1
ATOM 614 O O . ASN A 1 76 ? 5.655 8.792 -8.691 1.00 93.38 76 ASN A O 1
ATOM 618 N N . SER A 1 77 ? 7.697 9.013 -7.768 1.00 92.94 77 SER A N 1
ATOM 619 C CA . SER A 1 77 ? 8.447 8.801 -9.014 1.00 92.94 77 SER A CA 1
ATOM 620 C C . SER A 1 77 ? 8.144 7.432 -9.637 1.00 92.94 77 SER A C 1
ATOM 622 O O . SER A 1 77 ? 7.836 7.333 -10.826 1.00 92.94 77 SER A O 1
ATOM 624 N N . ALA A 1 78 ? 8.139 6.374 -8.819 1.00 94.62 78 ALA A N 1
ATOM 625 C CA . ALA A 1 78 ? 7.806 5.026 -9.266 1.00 94.62 78 ALA A CA 1
ATOM 626 C C . ALA A 1 78 ? 6.357 4.927 -9.768 1.00 94.62 78 ALA A C 1
ATOM 628 O O . ALA A 1 78 ? 6.107 4.331 -10.815 1.00 94.62 78 ALA A O 1
ATOM 629 N N . ILE A 1 79 ? 5.399 5.542 -9.067 1.00 94.94 79 ILE A N 1
ATOM 630 C CA . ILE A 1 79 ? 3.997 5.582 -9.503 1.00 94.94 79 ILE A CA 1
ATOM 631 C C . ILE A 1 79 ? 3.855 6.269 -10.857 1.00 94.94 79 ILE A C 1
ATOM 633 O O . ILE A 1 79 ? 3.128 5.776 -11.719 1.00 94.94 79 ILE A O 1
ATOM 637 N N . ASP A 1 80 ? 4.506 7.412 -11.046 1.00 94.31 80 ASP A N 1
ATOM 638 C CA . ASP A 1 80 ? 4.378 8.168 -12.287 1.00 94.31 80 ASP A CA 1
ATOM 639 C C . ASP A 1 80 ? 5.021 7.428 -13.463 1.00 94.31 80 ASP A C 1
ATOM 641 O O . ASP A 1 80 ? 4.444 7.404 -14.553 1.00 94.31 80 ASP A O 1
ATOM 645 N N . ALA A 1 81 ? 6.132 6.725 -13.227 1.00 94.62 81 ALA A N 1
ATOM 646 C CA . ALA A 1 81 ? 6.702 5.803 -14.202 1.00 94.62 81 ALA A CA 1
ATOM 647 C C . ALA A 1 81 ? 5.724 4.663 -14.541 1.00 94.62 81 ALA A C 1
ATOM 649 O O . ALA A 1 81 ? 5.471 4.402 -15.714 1.00 94.62 81 ALA A O 1
ATOM 650 N N . VAL A 1 82 ? 5.092 4.031 -13.546 1.00 95.25 82 VAL A N 1
ATOM 651 C CA . VAL A 1 82 ? 4.104 2.960 -13.777 1.00 95.25 82 VAL A CA 1
ATOM 652 C C . VAL A 1 82 ? 2.899 3.463 -14.578 1.00 95.25 82 VAL A C 1
ATOM 654 O O . VAL A 1 82 ? 2.451 2.776 -15.493 1.00 95.25 82 VAL A O 1
ATOM 657 N N . LYS A 1 83 ? 2.385 4.668 -14.299 1.00 95.06 83 LYS A N 1
ATOM 658 C CA . LYS A 1 83 ? 1.289 5.263 -15.086 1.00 95.06 83 LYS A CA 1
ATOM 659 C C . LYS A 1 83 ? 1.679 5.438 -16.552 1.00 95.06 83 LYS A C 1
ATOM 661 O O . LYS A 1 83 ? 0.895 5.099 -17.434 1.00 95.06 83 LYS A O 1
ATOM 666 N N . GLN A 1 84 ? 2.887 5.937 -16.813 1.00 94.56 84 GLN A N 1
ATOM 667 C CA . GLN A 1 84 ? 3.404 6.065 -18.176 1.00 94.56 84 GLN A CA 1
ATOM 668 C C . GLN A 1 84 ? 3.568 4.692 -18.842 1.00 94.56 84 GLN A C 1
ATOM 670 O O . GLN A 1 84 ? 3.205 4.540 -20.007 1.00 94.56 84 GLN A O 1
ATOM 675 N N . ALA A 1 85 ? 4.023 3.679 -18.096 1.00 94.94 85 ALA A N 1
ATOM 676 C CA . ALA A 1 85 ? 4.157 2.310 -18.592 1.00 94.94 85 ALA A CA 1
ATOM 677 C C . ALA A 1 85 ? 2.819 1.738 -19.034 1.00 94.94 85 ALA A C 1
ATOM 679 O O . ALA A 1 85 ? 2.728 1.152 -20.105 1.00 94.94 85 ALA A O 1
ATOM 680 N N . ILE A 1 86 ? 1.776 1.932 -18.225 1.00 95.06 86 ILE A N 1
ATOM 681 C CA . ILE A 1 86 ? 0.432 1.440 -18.529 1.00 95.06 86 ILE A CA 1
ATOM 682 C C . ILE A 1 86 ? -0.069 2.041 -19.844 1.00 95.06 86 ILE A C 1
ATOM 684 O O . ILE A 1 86 ? -0.549 1.296 -20.691 1.00 95.06 86 ILE A O 1
ATOM 688 N N . ILE A 1 87 ? 0.119 3.347 -20.064 1.00 94.44 87 ILE A N 1
ATOM 689 C CA . ILE A 1 87 ? -0.278 4.010 -21.318 1.00 94.44 87 ILE A CA 1
ATOM 690 C C . ILE A 1 87 ? 0.442 3.381 -22.520 1.00 94.44 87 ILE A C 1
ATOM 692 O O . ILE A 1 87 ? -0.187 3.081 -23.533 1.00 94.44 87 ILE A O 1
ATOM 696 N N . GLN A 1 88 ? 1.751 3.150 -22.410 1.00 93.81 88 GLN A N 1
ATOM 697 C CA . GLN A 1 88 ? 2.544 2.539 -23.481 1.00 93.81 88 GLN A CA 1
ATOM 698 C C . GLN A 1 88 ? 2.146 1.069 -23.727 1.00 93.81 88 GLN A C 1
ATOM 700 O O . GLN A 1 88 ? 2.007 0.640 -24.871 1.00 93.81 88 GLN A O 1
ATOM 705 N N . LEU A 1 89 ? 1.883 0.298 -22.668 1.00 94.81 89 LEU A N 1
ATOM 706 C CA . LEU A 1 89 ? 1.418 -1.090 -22.768 1.00 94.81 89 LEU A CA 1
ATOM 707 C C . LEU A 1 89 ? 0.024 -1.186 -23.403 1.00 94.81 89 LEU A C 1
ATOM 709 O O . LEU A 1 89 ? -0.224 -2.089 -24.204 1.00 94.81 89 LEU A O 1
ATOM 713 N N . GLU A 1 90 ? -0.868 -0.241 -23.099 1.00 94.44 90 GLU A N 1
ATOM 714 C CA . GLU A 1 90 ? -2.191 -0.139 -23.720 1.00 94.44 90 GLU A CA 1
ATOM 715 C C . GLU A 1 90 ? -2.089 0.192 -25.217 1.00 94.44 90 GLU A C 1
ATOM 717 O O . GLU A 1 90 ? -2.794 -0.419 -26.023 1.00 94.44 90 GLU A O 1
ATOM 722 N N . GLN A 1 91 ? -1.160 1.070 -25.618 1.00 93.06 91 GLN A N 1
ATOM 723 C CA . GLN A 1 91 ? -0.867 1.346 -27.033 1.00 93.06 91 GLN A CA 1
ATOM 724 C C . GLN A 1 91 ? -0.351 0.102 -27.770 1.00 93.06 91 GLN A C 1
ATOM 726 O O . GLN A 1 91 ? -0.767 -0.167 -28.899 1.00 93.06 91 GLN A O 1
ATOM 731 N N . CYS A 1 92 ? 0.498 -0.695 -27.117 1.00 92.12 92 CYS A N 1
ATOM 732 C CA . CYS A 1 92 ? 0.978 -1.976 -27.639 1.00 92.12 92 CYS A CA 1
ATOM 733 C C . CYS A 1 92 ? -0.067 -3.108 -27.566 1.00 92.12 92 CYS A C 1
ATOM 735 O O . CYS A 1 92 ? 0.199 -4.199 -28.067 1.00 92.12 92 CYS A O 1
ATOM 737 N N . LYS A 1 93 ? -1.248 -2.870 -26.971 1.00 93.25 93 LYS A N 1
ATOM 738 C CA . LYS A 1 93 ? -2.320 -3.861 -26.750 1.00 93.25 93 LYS A CA 1
ATOM 739 C C . LYS A 1 93 ? -1.868 -5.090 -25.950 1.00 93.25 93 LYS A C 1
ATOM 741 O O . LYS A 1 93 ? -2.320 -6.204 -26.211 1.00 93.25 93 LYS A O 1
ATOM 746 N N . LEU A 1 94 ? -0.993 -4.890 -24.964 1.00 92.12 94 LEU A N 1
ATOM 747 C CA . LEU A 1 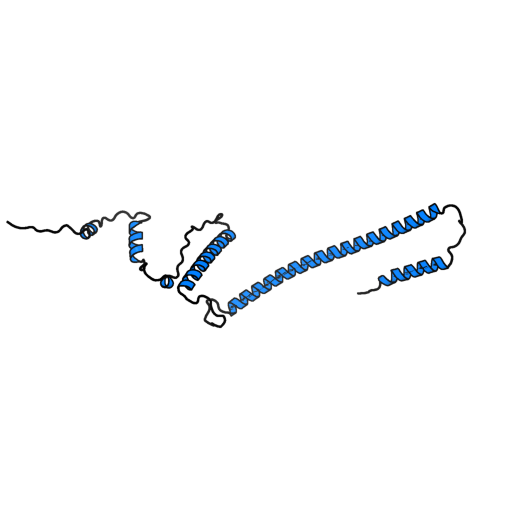94 ? -0.475 -5.964 -24.115 1.00 92.12 94 LEU A CA 1
ATOM 748 C C . LEU A 1 94 ? -1.212 -6.037 -22.766 1.00 92.12 94 LEU A C 1
ATOM 750 O O . LEU A 1 94 ? -1.459 -5.005 -22.135 1.00 92.12 94 LEU A O 1
ATOM 754 N N . PRO A 1 95 ? -1.553 -7.246 -22.280 1.00 93.00 95 PRO A N 1
ATOM 755 C CA . PRO A 1 95 ? -2.150 -7.413 -20.962 1.00 93.00 95 PRO A CA 1
ATOM 756 C C . PRO A 1 95 ? -1.102 -7.168 -19.869 1.00 93.00 95 PRO A C 1
ATOM 758 O O . PRO A 1 95 ? -0.068 -7.826 -19.829 1.00 93.00 95 PRO A O 1
ATOM 761 N N . TYR A 1 96 ? -1.386 -6.244 -18.951 1.00 93.44 96 TYR A N 1
ATOM 762 C CA . TYR A 1 96 ? -0.473 -5.889 -17.853 1.00 93.44 96 TYR A CA 1
ATOM 763 C C . TYR A 1 96 ? -0.967 -6.319 -16.464 1.00 93.44 96 TYR A C 1
ATOM 765 O O . TYR A 1 96 ? -0.199 -6.347 -15.505 1.00 93.44 96 TYR A O 1
ATOM 773 N N . LYS A 1 97 ? -2.258 -6.641 -16.316 1.00 94.38 97 LYS A N 1
ATOM 774 C CA . LYS A 1 97 ? -2.832 -7.068 -15.032 1.00 94.38 97 LYS A CA 1
ATOM 775 C C . LYS A 1 97 ? -2.670 -8.570 -14.869 1.00 94.38 97 LYS A C 1
ATOM 777 O O . LYS A 1 97 ? -3.106 -9.326 -15.732 1.00 94.38 97 LYS A O 1
ATOM 782 N N . ARG A 1 98 ? -2.126 -8.997 -13.728 1.00 94.06 98 ARG A N 1
ATOM 783 C CA . ARG A 1 98 ? -2.108 -10.410 -13.340 1.00 94.06 98 ARG A CA 1
ATOM 784 C C . ARG A 1 98 ? -3.550 -10.894 -13.096 1.00 94.06 98 ARG A C 1
ATOM 786 O O . ARG A 1 98 ? -4.210 -10.341 -12.212 1.00 94.06 98 ARG A O 1
ATOM 793 N N . PRO A 1 99 ? -4.042 -11.910 -13.827 1.00 95.44 99 PRO A N 1
ATOM 794 C CA . PRO A 1 99 ? -5.333 -12.526 -13.538 1.00 95.44 99 PRO A CA 1
ATOM 795 C C . PRO A 1 99 ? -5.336 -13.203 -12.162 1.00 95.44 99 PRO A C 1
ATOM 797 O O . PRO A 1 99 ? -4.319 -13.741 -11.729 1.00 95.44 99 PRO A O 1
ATOM 800 N N . ILE A 1 100 ? -6.491 -13.208 -11.491 1.00 92.94 100 ILE A N 1
ATOM 801 C CA . ILE A 1 100 ? -6.651 -13.811 -10.152 1.00 92.94 100 ILE A CA 1
ATOM 802 C C . ILE A 1 100 ? -6.426 -15.331 -10.191 1.00 92.94 100 ILE A C 1
ATOM 804 O O . ILE A 1 100 ? -5.905 -15.894 -9.237 1.00 92.94 100 ILE A O 1
ATOM 808 N N . ASP A 1 101 ? -6.764 -15.962 -11.315 1.00 94.56 101 ASP A N 1
ATOM 809 C CA . ASP A 1 101 ? -6.670 -17.410 -11.540 1.00 94.56 101 ASP A CA 1
ATOM 810 C C . ASP A 1 101 ? -5.301 -17.857 -12.099 1.00 94.56 101 ASP A C 1
ATOM 812 O O . ASP A 1 101 ? -5.104 -19.000 -12.498 1.00 94.56 101 ASP A O 1
ATOM 816 N N . TYR A 1 102 ? -4.322 -16.946 -12.170 1.00 94.25 102 TYR A N 1
ATOM 817 C CA . TYR A 1 102 ? -2.976 -17.274 -12.640 1.00 94.25 102 TYR A CA 1
ATOM 818 C C . TYR A 1 102 ? -2.047 -17.582 -11.459 1.00 94.25 102 TYR A C 1
ATOM 820 O O . TYR A 1 102 ? -1.425 -16.684 -10.869 1.00 94.25 102 TYR A O 1
ATOM 828 N N . TYR A 1 103 ? -1.959 -18.868 -11.113 1.00 91.50 103 TYR A N 1
ATOM 829 C CA . TYR A 1 103 ? -1.086 -19.400 -10.066 1.00 91.50 103 TYR A CA 1
ATOM 830 C C . TYR A 1 103 ? 0.289 -19.761 -10.640 1.00 91.50 103 TYR A C 1
ATOM 832 O O . TYR A 1 103 ? 0.491 -20.841 -11.186 1.00 91.50 103 TYR A O 1
ATOM 840 N N . ALA A 1 104 ? 1.234 -18.834 -10.509 1.00 93.00 104 ALA A N 1
ATOM 841 C CA . ALA A 1 104 ? 2.645 -19.036 -10.816 1.00 93.00 104 ALA A CA 1
ATOM 842 C C . ALA A 1 104 ? 3.487 -18.777 -9.563 1.00 93.00 104 ALA A C 1
ATOM 844 O O . ALA A 1 104 ? 3.043 -18.081 -8.639 1.00 93.00 104 ALA A O 1
ATOM 845 N N . GLU A 1 105 ? 4.702 -19.322 -9.545 1.00 94.06 105 GLU A N 1
ATOM 846 C CA . GLU A 1 105 ? 5.656 -19.090 -8.465 1.00 94.06 105 GLU A CA 1
ATOM 847 C C . GLU A 1 105 ? 5.879 -17.583 -8.274 1.00 94.06 105 GLU A C 1
ATOM 849 O O . GLU A 1 105 ? 6.134 -16.832 -9.217 1.00 94.06 105 GLU A O 1
ATOM 854 N N . SER A 1 106 ? 5.702 -17.129 -7.037 1.00 94.12 106 SER A N 1
ATOM 855 C CA . SER A 1 106 ? 5.884 -15.733 -6.650 1.00 94.12 106 SER A CA 1
ATOM 856 C C . SER A 1 106 ? 7.221 -15.572 -5.933 1.00 94.12 106 SER A C 1
ATOM 858 O O . SER A 1 106 ? 7.714 -16.507 -5.315 1.00 94.12 106 SER A O 1
ATOM 860 N N . VAL A 1 107 ? 7.789 -14.362 -5.954 1.00 96.06 107 VAL A N 1
ATOM 861 C CA . VAL A 1 107 ? 9.107 -14.069 -5.348 1.00 96.06 107 VAL A CA 1
ATOM 862 C C . VAL A 1 107 ? 9.176 -14.438 -3.858 1.00 96.06 107 VAL A C 1
ATOM 864 O O . VAL A 1 107 ? 10.245 -14.753 -3.342 1.00 96.06 107 VAL A O 1
ATOM 867 N N . LYS A 1 108 ? 8.042 -14.380 -3.148 1.00 96.12 108 LYS A N 1
ATOM 868 C CA . LYS A 1 108 ? 7.927 -14.778 -1.741 1.00 96.12 108 LYS A CA 1
ATOM 869 C C . LYS A 1 108 ? 6.923 -15.926 -1.609 1.00 96.12 108 LYS A C 1
ATOM 871 O O . LYS A 1 108 ? 5.846 -15.810 -2.196 1.00 96.12 108 LYS A O 1
ATOM 876 N N . PRO A 1 109 ? 7.225 -16.968 -0.812 1.00 96.50 109 PRO A N 1
ATOM 877 C CA . PRO A 1 109 ? 6.300 -18.072 -0.583 1.00 96.50 109 PRO A CA 1
ATOM 878 C C . PRO A 1 109 ? 5.109 -17.639 0.281 1.00 96.50 109 PRO A C 1
ATOM 880 O O . PRO A 1 109 ? 5.219 -16.738 1.123 1.00 96.50 109 PRO A O 1
ATOM 883 N N . ASP A 1 110 ? 3.979 -18.325 0.115 1.00 95.00 110 ASP A N 1
ATOM 884 C CA . ASP A 1 110 ? 2.728 -17.996 0.807 1.00 95.00 110 ASP A CA 1
ATOM 885 C C . ASP A 1 110 ? 2.842 -18.115 2.332 1.00 95.00 110 ASP A C 1
ATOM 887 O O . ASP A 1 110 ? 2.301 -17.276 3.052 1.00 95.00 110 ASP A O 1
ATOM 891 N N . GLU A 1 111 ? 3.623 -19.072 2.841 1.00 96.69 111 GLU A N 1
ATOM 892 C CA . GLU A 1 111 ? 3.884 -19.243 4.281 1.00 96.69 111 GLU A CA 1
ATOM 893 C C . GLU A 1 111 ? 4.508 -17.984 4.915 1.00 96.69 111 GLU A C 1
ATOM 895 O O . GLU A 1 111 ? 4.146 -17.548 6.017 1.00 96.69 111 GLU A O 1
ATOM 900 N N . HIS A 1 112 ? 5.426 -17.340 4.189 1.00 97.00 112 HIS A N 1
ATOM 901 C CA . HIS A 1 112 ? 6.040 -16.091 4.628 1.00 97.00 112 HIS A CA 1
ATOM 902 C C . HIS A 1 112 ? 5.018 -14.945 4.634 1.00 97.00 112 HIS A C 1
ATOM 904 O O . HIS A 1 112 ? 4.943 -14.172 5.595 1.00 97.00 112 HIS A O 1
ATOM 910 N N . MET A 1 113 ? 4.184 -14.853 3.595 1.00 96.69 113 MET A N 1
ATOM 911 C CA . MET A 1 113 ? 3.145 -13.824 3.502 1.00 96.69 113 MET A CA 1
ATOM 912 C C . MET A 1 113 ? 2.035 -14.016 4.539 1.00 96.69 113 MET A C 1
ATOM 914 O O . MET A 1 113 ? 1.510 -13.032 5.068 1.00 96.69 113 MET A O 1
ATOM 918 N N . GLU A 1 114 ? 1.716 -15.257 4.900 1.00 97.69 114 GLU A N 1
ATOM 919 C CA . GLU A 1 114 ? 0.791 -15.560 5.985 1.00 97.69 114 GLU A CA 1
ATOM 920 C C . GLU A 1 114 ? 1.332 -15.056 7.329 1.00 97.69 114 GLU A C 1
ATOM 922 O O . GLU A 1 114 ? 0.603 -14.442 8.112 1.00 97.69 114 GLU A O 1
ATOM 927 N N . THR A 1 115 ? 2.632 -15.226 7.568 1.00 98.06 115 THR A N 1
ATOM 928 C CA . THR A 1 115 ? 3.299 -14.726 8.776 1.00 98.06 115 THR A CA 1
ATOM 929 C C . THR A 1 115 ? 3.219 -13.199 8.867 1.00 98.06 115 THR A C 1
ATOM 931 O O . THR A 1 115 ? 2.814 -12.663 9.902 1.00 98.06 115 THR A O 1
ATOM 934 N N . ILE A 1 116 ? 3.507 -12.486 7.771 1.00 97.88 116 ILE A N 1
ATOM 935 C CA . ILE A 1 116 ? 3.360 -11.021 7.701 1.00 97.88 116 ILE A CA 1
ATOM 936 C C . ILE A 1 116 ? 1.907 -10.608 7.965 1.00 97.88 116 ILE A C 1
ATOM 938 O O . ILE A 1 116 ? 1.648 -9.699 8.755 1.00 97.88 116 ILE A O 1
ATOM 942 N N . LYS A 1 117 ? 0.939 -11.300 7.357 1.00 98.00 117 LYS A N 1
ATOM 943 C CA . LYS A 1 117 ? -0.488 -11.026 7.556 1.00 98.00 117 LYS A CA 1
ATOM 944 C C . LYS A 1 117 ? -0.897 -11.183 9.022 1.00 98.00 117 LYS A C 1
ATOM 946 O O . LYS A 1 117 ? -1.613 -10.327 9.543 1.00 98.00 117 LYS A O 1
ATOM 951 N N . ARG A 1 118 ? -0.421 -12.230 9.704 1.00 98.06 118 ARG A N 1
ATOM 952 C CA . ARG A 1 118 ? -0.659 -12.438 11.144 1.00 98.06 118 ARG A CA 1
ATOM 953 C C . ARG A 1 118 ? -0.100 -11.278 11.973 1.00 98.06 118 ARG A C 1
ATOM 955 O O . ARG A 1 118 ? -0.808 -10.773 12.840 1.00 98.06 118 ARG A O 1
ATOM 962 N N . ILE A 1 119 ? 1.112 -10.801 11.675 1.00 98.31 119 ILE A N 1
ATOM 963 C CA . ILE A 1 119 ? 1.718 -9.646 12.364 1.00 98.31 119 ILE A CA 1
ATOM 964 C C . ILE A 1 119 ? 0.854 -8.388 12.196 1.00 98.31 119 ILE A C 1
ATOM 966 O O . ILE A 1 119 ? 0.541 -7.726 13.185 1.00 98.31 119 ILE A O 1
ATOM 970 N N . LEU A 1 120 ? 0.402 -8.093 10.974 1.00 97.94 120 LEU A N 1
ATOM 971 C CA . LEU A 1 120 ? -0.437 -6.921 10.696 1.00 97.94 120 LEU A CA 1
ATOM 972 C C . LEU A 1 120 ? -1.791 -6.981 11.416 1.00 97.94 120 LEU A C 1
ATOM 974 O O . LEU A 1 120 ? -2.255 -5.975 11.954 1.00 97.94 120 LEU A O 1
ATOM 978 N N . ILE A 1 121 ? -2.425 -8.157 11.452 1.00 98.06 121 ILE A N 1
ATOM 979 C CA . ILE A 1 121 ? -3.689 -8.358 12.174 1.00 98.06 121 ILE A CA 1
ATOM 980 C C . ILE A 1 121 ? -3.481 -8.149 13.676 1.00 98.06 121 ILE A C 1
ATOM 982 O O . ILE A 1 121 ? -4.266 -7.436 14.304 1.00 98.06 121 ILE A O 1
ATOM 986 N N . ASN A 1 122 ? -2.416 -8.720 14.240 1.00 98.06 122 ASN A N 1
ATOM 987 C CA . ASN A 1 122 ? -2.104 -8.592 15.661 1.00 98.06 122 ASN A CA 1
ATOM 988 C C . ASN A 1 122 ? -1.833 -7.133 16.053 1.00 98.06 122 ASN A C 1
ATOM 990 O O . ASN A 1 122 ? -2.338 -6.673 17.078 1.00 98.06 122 ASN A O 1
ATOM 994 N N . GLU A 1 123 ? -1.098 -6.383 15.230 1.00 98.12 123 GLU A N 1
ATOM 995 C CA . GLU A 1 123 ? -0.825 -4.968 15.496 1.00 98.12 123 GLU A CA 1
ATOM 996 C C . GLU A 1 123 ? -2.099 -4.120 15.408 1.00 98.12 123 GLU A C 1
ATOM 998 O O . GLU A 1 123 ? -2.386 -3.320 16.301 1.00 98.12 123 GLU A O 1
ATOM 1003 N N . LYS A 1 124 ? -2.947 -4.365 14.401 1.00 98.12 124 LYS A N 1
ATOM 1004 C CA . LYS A 1 124 ? -4.252 -3.701 14.294 1.00 98.12 124 LYS A CA 1
ATOM 1005 C C . LYS A 1 124 ? -5.125 -3.967 15.522 1.00 98.12 124 LYS A C 1
ATOM 1007 O O . LYS A 1 124 ? -5.695 -3.034 16.086 1.00 98.12 124 LYS A O 1
ATOM 1012 N N . GLN A 1 125 ? -5.200 -5.221 15.968 1.00 98.25 125 GLN A N 1
ATOM 1013 C CA . GLN A 1 125 ? -5.942 -5.590 17.175 1.00 98.25 125 GLN A CA 1
ATOM 1014 C C . GLN A 1 125 ? -5.355 -4.926 18.425 1.00 98.25 125 GLN A C 1
ATOM 1016 O O . GLN A 1 125 ? -6.102 -4.478 19.295 1.00 98.25 125 GLN A O 1
ATOM 1021 N N . ARG A 1 126 ? -4.025 -4.822 18.530 1.00 98.00 126 ARG A N 1
ATOM 1022 C CA . ARG A 1 126 ? -3.355 -4.127 19.635 1.00 98.00 126 ARG A CA 1
ATOM 1023 C C . ARG A 1 126 ? -3.761 -2.654 19.693 1.00 98.00 126 ARG A C 1
ATOM 1025 O O . ARG A 1 126 ? -4.132 -2.188 20.773 1.00 98.00 126 ARG A O 1
ATOM 1032 N N . ILE A 1 127 ? -3.726 -1.949 18.563 1.00 97.62 127 ILE A N 1
ATOM 1033 C CA . ILE A 1 127 ? -4.129 -0.538 18.464 1.00 97.62 127 ILE A CA 1
ATOM 1034 C C . ILE A 1 127 ? -5.604 -0.381 18.851 1.00 97.62 127 ILE A C 1
ATOM 1036 O O . ILE A 1 127 ? -5.923 0.394 19.755 1.00 97.62 127 ILE A O 1
ATOM 1040 N N . GLU A 1 128 ? -6.487 -1.191 18.267 1.00 97.88 128 GLU A N 1
ATOM 1041 C CA . GLU A 1 128 ? -7.927 -1.144 18.539 1.00 97.88 128 GLU A CA 1
ATOM 1042 C C . GLU A 1 128 ? -8.241 -1.419 20.020 1.00 97.88 128 GLU A C 1
ATOM 1044 O O . GLU A 1 128 ? -9.069 -0.747 20.634 1.00 97.88 128 GLU A O 1
ATOM 1049 N N . ASN A 1 129 ? -7.539 -2.365 20.645 1.00 97.81 129 ASN A N 1
ATOM 1050 C CA . ASN A 1 129 ? -7.696 -2.661 22.067 1.00 97.81 129 ASN A CA 1
ATOM 1051 C C . ASN A 1 129 ? -7.247 -1.493 22.956 1.00 97.81 129 ASN A C 1
ATOM 1053 O O . ASN A 1 129 ? -7.865 -1.225 23.990 1.00 97.81 129 ASN A O 1
ATOM 1057 N N . VAL A 1 130 ? -6.182 -0.781 22.579 1.00 97.56 130 VAL A N 1
ATOM 1058 C CA . VAL A 1 130 ? -5.735 0.421 23.297 1.00 97.56 130 VAL A CA 1
ATOM 1059 C C . VAL A 1 130 ? -6.762 1.544 23.159 1.00 97.56 130 VAL A C 1
ATOM 1061 O O . VAL A 1 130 ? -7.085 2.192 24.157 1.00 97.56 130 VAL A O 1
ATOM 1064 N N . GLU A 1 131 ? -7.312 1.753 21.965 1.00 97.31 131 GLU A N 1
ATOM 1065 C CA . GLU A 1 131 ? -8.359 2.746 21.711 1.00 97.31 131 GLU A CA 1
ATOM 1066 C C . GLU A 1 131 ? -9.648 2.432 22.474 1.00 97.31 131 GLU A C 1
ATOM 1068 O O . GLU A 1 131 ? -10.171 3.302 23.175 1.00 97.31 131 GLU A O 1
ATOM 1073 N N . LYS A 1 132 ? -10.104 1.172 22.453 1.00 97.62 132 LYS A N 1
ATOM 1074 C CA . LYS A 1 132 ? -11.251 0.704 23.248 1.00 97.62 132 LYS A CA 1
ATOM 1075 C C . LYS A 1 132 ? -11.045 0.971 24.735 1.00 97.62 132 LYS A C 1
ATOM 1077 O O . LYS A 1 132 ? -11.902 1.573 25.374 1.00 97.62 132 LYS A O 1
ATOM 1082 N N . ARG A 1 133 ? -9.870 0.640 25.283 1.00 97.06 133 ARG A N 1
ATOM 1083 C CA . ARG A 1 133 ? -9.541 0.920 26.694 1.00 97.06 133 ARG A CA 1
ATOM 1084 C C . ARG A 1 133 ? -9.527 2.415 27.016 1.00 97.06 133 ARG A C 1
ATOM 1086 O O . ARG A 1 133 ? -9.908 2.793 28.124 1.00 97.06 133 ARG A O 1
ATOM 1093 N N . LYS A 1 134 ? -9.059 3.276 26.104 1.00 97.50 134 LYS A N 1
ATOM 1094 C CA . LYS A 1 134 ? -9.116 4.739 26.288 1.00 97.50 134 LYS A CA 1
ATOM 1095 C C . LYS A 1 134 ? -10.568 5.217 26.327 1.00 97.50 134 LYS A C 1
ATOM 1097 O O . LYS A 1 134 ? -10.939 5.893 27.286 1.00 97.50 134 LYS A O 1
ATOM 1102 N N . LYS A 1 135 ? -11.387 4.774 25.371 1.00 97.62 135 LYS A N 1
ATOM 1103 C CA . LYS A 1 135 ? -12.816 5.094 25.297 1.00 97.62 135 LYS A CA 1
ATOM 1104 C C . LYS A 1 135 ? -13.570 4.647 26.551 1.00 97.62 135 LYS A C 1
ATOM 1106 O O . LYS A 1 135 ? -14.223 5.459 27.192 1.00 97.62 135 LYS A O 1
ATOM 1111 N N . GLU A 1 136 ? -13.369 3.409 27.002 1.00 97.44 136 GLU A N 1
ATOM 1112 C CA . GLU A 1 136 ? -13.984 2.897 28.234 1.00 97.44 136 GLU A CA 1
ATOM 1113 C C . GLU A 1 136 ? -13.617 3.726 29.477 1.00 97.44 136 GLU A C 1
ATOM 1115 O O . GLU A 1 136 ? -14.434 3.915 30.380 1.00 97.44 136 GLU A O 1
ATOM 1120 N N . ARG A 1 137 ? -12.381 4.238 29.560 1.00 97.06 137 ARG A N 1
ATOM 1121 C CA . ARG A 1 137 ? -11.971 5.120 30.667 1.00 97.06 137 ARG A CA 1
ATOM 1122 C C . ARG A 1 137 ? -12.670 6.473 30.600 1.00 97.06 137 ARG A C 1
ATOM 1124 O O . ARG A 1 137 ? -13.011 7.021 31.650 1.00 97.06 137 ARG A O 1
ATOM 1131 N N . GLU A 1 138 ? -12.848 7.024 29.406 1.00 97.12 138 GLU A N 1
ATOM 1132 C CA . GLU A 1 138 ? -13.569 8.280 29.193 1.00 97.12 138 GLU A CA 1
ATOM 1133 C C . GLU A 1 138 ? -15.053 8.123 29.509 1.00 97.12 138 GLU A C 1
ATOM 1135 O O . GLU A 1 138 ? -15.585 8.912 30.292 1.00 97.12 138 GLU A O 1
ATOM 1140 N N . ASP A 1 139 ? -15.677 7.049 29.033 1.00 96.75 139 ASP A N 1
ATOM 1141 C CA . ASP A 1 139 ? -17.073 6.722 29.311 1.00 96.75 139 ASP A CA 1
ATOM 1142 C C . ASP A 1 139 ? -17.311 6.595 30.821 1.00 96.75 139 ASP A C 1
ATOM 1144 O O . ASP A 1 139 ? -18.166 7.291 31.372 1.00 96.75 139 ASP A O 1
ATOM 1148 N N . ARG A 1 140 ? -16.455 5.859 31.547 1.00 96.62 140 ARG A N 1
ATOM 1149 C CA . ARG A 1 140 ? -16.529 5.769 33.021 1.00 96.62 140 ARG A CA 1
ATOM 1150 C C . ARG A 1 140 ? -16.377 7.126 33.714 1.00 96.62 140 ARG A C 1
ATOM 1152 O O . ARG A 1 140 ? -17.000 7.374 34.750 1.00 96.62 140 ARG A O 1
ATOM 1159 N N . ARG A 1 141 ? -15.526 8.024 33.201 1.00 97.19 141 ARG A N 1
ATOM 1160 C CA . ARG A 1 141 ? -15.378 9.388 33.751 1.00 97.19 141 ARG A CA 1
ATOM 1161 C C . ARG A 1 141 ? -16.635 10.220 33.496 1.00 97.19 141 ARG A C 1
ATOM 1163 O O . ARG A 1 141 ? -17.079 10.934 34.398 1.00 97.19 141 ARG A O 1
ATOM 1170 N N . LEU A 1 142 ? -17.213 10.123 32.301 1.00 96.81 142 LEU A N 1
ATOM 1171 C CA . LEU A 1 142 ? -18.441 10.822 31.928 1.00 96.81 142 LEU A CA 1
ATOM 1172 C C . LEU A 1 142 ? -19.638 10.318 32.732 1.00 96.81 142 LEU A C 1
ATOM 1174 O O . LEU A 1 142 ? -20.405 11.133 33.236 1.00 96.81 142 LEU A O 1
ATOM 1178 N N . GLU A 1 143 ? -19.771 9.010 32.926 1.00 97.06 143 GLU A N 1
ATOM 1179 C CA . GLU A 1 143 ? -20.804 8.403 33.769 1.00 97.06 143 GLU A CA 1
ATOM 1180 C C . GLU A 1 143 ? -20.743 8.925 35.206 1.00 97.06 143 GLU A C 1
ATOM 1182 O O . GLU A 1 143 ? -21.757 9.374 35.745 1.00 97.06 143 GLU A O 1
ATOM 1187 N N . LYS A 1 144 ? -19.544 8.971 35.805 1.00 96.75 144 LYS A N 1
ATOM 1188 C CA . LYS A 1 144 ? -19.345 9.540 37.148 1.00 96.75 144 LYS A CA 1
ATOM 1189 C C . LYS A 1 144 ? -19.758 11.012 37.216 1.00 96.75 144 LYS A C 1
ATOM 1191 O O . LYS A 1 144 ? -20.464 11.405 38.145 1.00 96.75 144 LYS A O 1
ATOM 1196 N N . ARG A 1 145 ? -19.371 11.824 36.224 1.00 95.06 145 ARG A N 1
ATOM 1197 C CA . ARG A 1 145 ? -19.765 13.244 36.139 1.00 95.06 145 ARG A CA 1
ATOM 1198 C C . ARG A 1 145 ? -21.275 13.411 35.974 1.00 95.06 145 ARG A C 1
ATOM 1200 O O . ARG A 1 145 ? -21.868 14.227 36.676 1.00 95.06 145 ARG A O 1
ATOM 1207 N N . LYS A 1 146 ? -21.907 12.618 35.103 1.00 96.69 146 LYS A N 1
ATOM 1208 C CA . LYS A 1 146 ? -23.364 12.607 34.900 1.00 96.69 146 LYS A CA 1
ATOM 1209 C C . LYS A 1 146 ? -24.093 12.249 36.192 1.00 96.69 146 LYS A C 1
ATOM 1211 O O . LYS A 1 146 ? -25.046 12.930 36.563 1.00 96.69 146 LYS A O 1
ATOM 1216 N N . HIS A 1 147 ? -23.623 11.228 36.908 1.00 94.12 147 HIS A N 1
ATOM 1217 C CA . HIS A 1 147 ? -24.217 10.819 38.177 1.00 94.12 147 HIS A CA 1
ATOM 1218 C C . HIS A 1 147 ? -24.097 11.919 39.246 1.00 94.12 147 HIS A C 1
ATOM 1220 O O . HIS A 1 147 ? -25.082 12.241 39.912 1.00 94.12 147 HIS A O 1
ATOM 1226 N N . ALA A 1 148 ? -22.923 12.548 39.373 1.00 96.06 148 ALA A N 1
ATOM 1227 C CA . ALA A 1 148 ? -22.704 13.660 40.298 1.00 96.06 148 ALA A CA 1
ATOM 1228 C C . ALA A 1 148 ? -23.572 14.888 39.960 1.00 96.06 148 ALA A C 1
ATOM 1230 O O . ALA A 1 148 ? -24.231 15.437 40.843 1.00 96.06 148 ALA A O 1
ATOM 1231 N N . SER A 1 149 ? -23.637 15.273 38.681 1.00 94.38 149 SER A N 1
ATOM 1232 C CA . SER A 1 149 ? -24.468 16.385 38.202 1.00 94.38 149 SER A CA 1
ATOM 1233 C C . SER A 1 149 ? -25.954 16.137 38.470 1.00 94.38 149 SER A C 1
ATOM 1235 O O . SER A 1 149 ? -26.633 16.998 39.028 1.00 94.38 149 SER A O 1
ATOM 1237 N N . LYS A 1 150 ? -26.447 14.923 38.195 1.00 96.12 150 LYS A N 1
ATOM 1238 C CA . LYS A 1 150 ? -27.830 14.532 38.495 1.00 96.12 150 LYS A CA 1
ATOM 1239 C C . LYS A 1 150 ? -28.129 14.594 39.994 1.00 96.12 150 LYS A C 1
ATOM 1241 O O . LYS A 1 150 ? -29.190 15.074 40.387 1.00 96.12 150 LYS A O 1
ATOM 1246 N N . ALA A 1 151 ? -27.207 14.143 40.846 1.00 94.25 151 ALA A N 1
ATOM 1247 C CA . ALA A 1 151 ? -27.366 14.241 42.297 1.00 94.25 151 ALA A CA 1
ATOM 1248 C C . ALA A 1 151 ? -27.429 15.706 42.769 1.00 94.25 151 ALA A C 1
ATOM 1250 O O . ALA A 1 151 ? -28.293 16.057 43.578 1.00 94.25 151 ALA A O 1
ATOM 1251 N N . GLN A 1 152 ? -26.569 16.572 42.224 1.00 94.88 152 GLN A N 1
ATOM 1252 C CA . GLN A 1 152 ? -26.573 18.010 42.503 1.00 94.88 152 GLN A CA 1
ATOM 1253 C C . GLN A 1 152 ? -27.872 18.679 42.032 1.00 94.88 152 GLN A C 1
ATOM 1255 O O . GLN A 1 152 ? -28.449 19.481 42.766 1.00 94.88 152 GLN A O 1
ATOM 1260 N N . GLU A 1 153 ? -28.371 18.318 40.850 1.00 94.50 153 GLU A N 1
ATOM 1261 C CA . GLU A 1 153 ? -29.632 18.825 40.310 1.00 94.50 153 GLU A CA 1
ATOM 1262 C C . GLU A 1 153 ? -30.824 18.413 41.185 1.00 94.50 153 GLU A C 1
ATOM 1264 O O . GLU A 1 153 ? -31.657 19.247 41.536 1.00 94.50 153 GLU A O 1
ATOM 1269 N N . VAL A 1 154 ? -30.878 17.152 41.626 1.00 95.31 154 VAL A N 1
ATOM 1270 C CA . VAL A 1 154 ? -31.913 16.673 42.556 1.00 95.31 154 VAL A CA 1
ATOM 1271 C C . VAL A 1 154 ? -31.845 17.420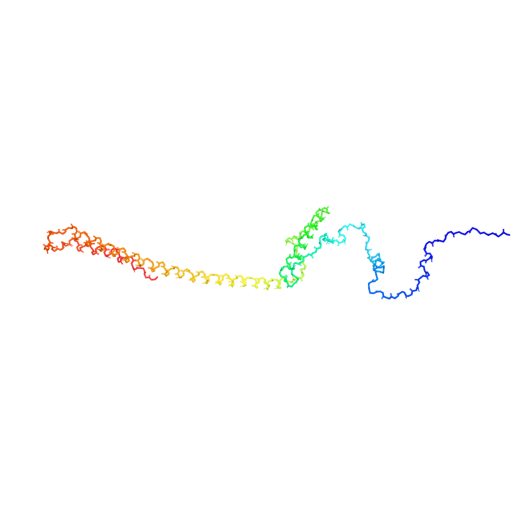 43.891 1.00 95.31 154 VAL A C 1
ATOM 1273 O O . VAL A 1 154 ? -32.882 17.817 44.425 1.00 95.31 154 VAL A O 1
ATOM 1276 N N . ALA A 1 155 ? -30.646 17.650 44.435 1.00 94.44 155 ALA A N 1
ATOM 1277 C CA . ALA A 1 155 ? -30.473 18.414 45.669 1.00 94.44 155 ALA A CA 1
ATOM 1278 C C . ALA A 1 155 ? -30.916 19.879 45.510 1.00 94.44 155 ALA A C 1
ATOM 1280 O O . ALA A 1 155 ? -31.607 20.408 46.384 1.00 94.44 155 ALA A O 1
ATOM 1281 N N . LYS A 1 156 ? -30.577 20.518 44.382 1.00 95.69 156 LYS 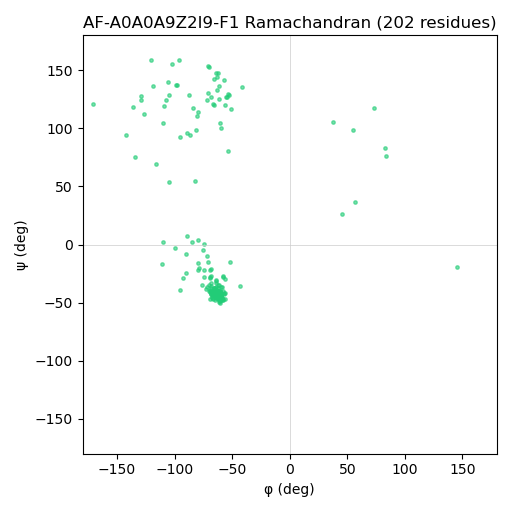A N 1
ATOM 1282 C CA . LYS A 1 156 ? -31.007 21.880 44.040 1.00 95.69 156 LYS A CA 1
ATOM 1283 C C . LYS A 1 156 ? -32.532 21.966 43.938 1.00 95.69 156 LYS A C 1
ATOM 1285 O O . LYS A 1 156 ? -33.126 22.779 44.641 1.00 95.69 156 LYS A O 1
ATOM 1290 N N . ARG A 1 157 ? -33.170 21.052 43.195 1.00 93.06 157 ARG A N 1
ATOM 1291 C CA . ARG A 1 157 ? -34.638 20.959 43.079 1.00 93.06 157 ARG A CA 1
ATOM 1292 C C . ARG A 1 157 ? -35.318 20.799 44.445 1.00 93.06 157 ARG A C 1
ATOM 1294 O O . ARG A 1 157 ? -36.322 21.453 44.709 1.00 93.06 157 ARG A O 1
ATOM 1301 N N . LYS A 1 158 ? -34.764 19.977 45.349 1.00 94.44 158 LYS A N 1
ATOM 1302 C CA . LYS A 1 158 ? -35.281 19.832 46.726 1.00 94.44 158 LYS A CA 1
ATOM 1303 C C . LYS A 1 158 ? -35.168 21.133 47.530 1.00 94.44 158 LYS A C 1
ATOM 1305 O O . LYS A 1 158 ? -36.128 21.509 48.198 1.00 94.44 158 LYS A O 1
ATOM 1310 N N . ARG A 1 159 ? -34.026 21.829 47.465 1.00 94.00 159 ARG A N 1
ATOM 1311 C CA . ARG A 1 159 ? -33.825 23.120 48.153 1.00 94.00 159 ARG A CA 1
ATOM 1312 C C . ARG A 1 159 ? -34.784 24.191 47.637 1.00 94.00 159 ARG A C 1
ATOM 1314 O O . ARG A 1 159 ? -35.399 24.884 48.441 1.00 94.00 159 ARG A O 1
ATOM 1321 N N . GLU A 1 160 ? -34.948 24.290 46.321 1.00 94.31 160 GLU A N 1
ATOM 1322 C CA . GLU A 1 160 ? -35.888 25.218 45.683 1.00 94.31 160 GLU A CA 1
ATOM 1323 C C . GLU A 1 160 ? -37.338 24.911 46.070 1.00 94.31 160 GLU A C 1
ATOM 1325 O O . GLU A 1 160 ? -38.079 25.822 46.434 1.00 94.31 160 GLU A O 1
ATOM 1330 N N . ALA A 1 161 ? -37.732 23.634 46.094 1.00 92.94 161 ALA A N 1
ATOM 1331 C CA . ALA A 1 161 ? -39.057 23.224 46.554 1.00 92.94 161 ALA A CA 1
ATOM 1332 C C . ALA A 1 161 ? -39.309 23.620 48.022 1.00 92.94 161 ALA A C 1
ATOM 1334 O O . ALA A 1 161 ? -40.355 24.192 48.329 1.00 92.94 161 ALA A O 1
ATOM 1335 N N . ILE A 1 162 ? -38.343 23.391 48.923 1.00 92.25 162 ILE A N 1
ATOM 1336 C CA . ILE A 1 162 ? -38.444 23.804 50.335 1.00 92.25 162 ILE A CA 1
ATOM 1337 C C . ILE A 1 162 ? -38.542 25.331 50.453 1.00 92.25 162 ILE A C 1
ATOM 1339 O O . ILE A 1 162 ? -39.380 25.828 51.206 1.00 92.25 162 ILE A O 1
ATOM 1343 N N . ALA A 1 163 ? -37.735 26.079 49.695 1.00 91.38 163 ALA A N 1
ATOM 1344 C CA . ALA A 1 163 ? -37.772 27.540 49.677 1.00 91.38 163 ALA A CA 1
ATOM 1345 C C . ALA A 1 163 ? -39.108 28.087 49.143 1.00 91.38 163 ALA A C 1
ATOM 1347 O O . ALA A 1 163 ? -39.625 29.079 49.652 1.00 91.38 163 ALA A O 1
ATOM 1348 N N . ASN A 1 164 ? -39.705 27.433 48.147 1.00 91.12 164 ASN A N 1
ATOM 1349 C CA . ASN A 1 164 ? -41.024 27.798 47.635 1.00 91.12 164 ASN A CA 1
ATOM 1350 C C . ASN A 1 164 ? -42.128 27.506 48.662 1.00 91.12 164 ASN A C 1
ATOM 1352 O O . ASN A 1 164 ? -43.007 28.344 48.860 1.00 91.12 164 ASN A O 1
ATOM 1356 N N . ILE A 1 165 ? -42.055 26.377 49.378 1.00 87.62 165 ILE A N 1
ATOM 1357 C CA . ILE A 1 165 ? -42.988 26.049 50.470 1.00 87.62 165 ILE A CA 1
ATOM 1358 C C . ILE A 1 165 ? -42.853 27.047 51.626 1.00 87.62 165 ILE A C 1
ATOM 1360 O O . ILE A 1 165 ? -43.864 27.500 52.161 1.00 87.62 165 ILE A O 1
ATOM 1364 N N . SER A 1 166 ? -41.632 27.421 52.022 1.00 84.69 166 SER A N 1
ATOM 1365 C CA . SER A 1 166 ? -41.422 28.398 53.097 1.00 84.69 166 SER A CA 1
ATOM 1366 C C . SER A 1 166 ? -41.895 29.799 52.697 1.00 84.69 166 SER A C 1
ATOM 1368 O O . SER A 1 166 ? -42.571 30.457 53.487 1.00 84.69 166 SER A O 1
ATOM 1370 N N . LYS A 1 167 ? -41.647 30.228 51.450 1.00 87.06 167 LYS A N 1
ATOM 1371 C CA . LYS A 1 167 ? -42.222 31.460 50.881 1.00 87.06 167 LYS A CA 1
ATOM 1372 C C . LYS A 1 167 ? -43.750 31.417 50.854 1.00 87.06 167 LYS A C 1
ATOM 1374 O O . LYS A 1 167 ? -44.375 32.405 51.225 1.00 87.06 167 LYS A O 1
ATOM 1379 N N . TYR A 1 168 ? -44.353 30.291 50.467 1.00 79.75 168 TYR A N 1
ATOM 1380 C CA . TYR A 1 168 ? -45.807 30.109 50.498 1.00 79.75 168 TYR A CA 1
ATOM 1381 C C . TYR A 1 168 ? -46.358 30.216 51.926 1.00 79.75 168 TYR A C 1
ATOM 1383 O O . TYR A 1 168 ? -47.286 30.986 52.157 1.00 79.75 168 TYR A O 1
ATOM 1391 N N . LYS A 1 169 ? -45.741 29.534 52.905 1.00 80.19 169 LYS A N 1
ATOM 1392 C CA . LYS A 1 169 ? -46.096 29.654 54.333 1.00 80.19 169 LYS A CA 1
ATOM 1393 C C . LYS A 1 169 ? -45.990 31.095 54.840 1.00 80.19 169 LYS A C 1
ATOM 1395 O O . LYS A 1 169 ? -46.875 31.542 55.557 1.00 80.19 169 LYS A O 1
ATOM 1400 N N . ARG A 1 170 ? -44.942 31.828 54.447 1.00 78.75 170 ARG A N 1
ATOM 1401 C CA . ARG A 1 170 ? -44.733 33.231 54.840 1.00 78.75 170 ARG A CA 1
ATOM 1402 C C . ARG A 1 170 ? -45.740 34.183 54.184 1.00 78.75 170 ARG A C 1
ATOM 1404 O O . ARG A 1 170 ? -46.232 35.074 54.862 1.00 78.75 170 ARG A O 1
ATOM 1411 N N . ARG A 1 171 ? -46.085 33.988 52.901 1.00 72.31 171 ARG A N 1
ATOM 1412 C CA . ARG A 1 171 ? -47.137 34.765 52.205 1.00 72.31 171 ARG A CA 1
ATOM 1413 C C . ARG A 1 171 ? -48.541 34.476 52.739 1.00 72.31 171 ARG A C 1
ATOM 1415 O O . ARG A 1 171 ? -49.391 35.349 52.660 1.00 72.31 171 ARG A O 1
ATOM 1422 N N . ARG A 1 172 ? -48.773 33.284 53.298 1.00 67.31 172 ARG A N 1
ATOM 1423 C CA . ARG A 1 172 ? -49.987 32.944 54.058 1.00 67.31 172 ARG A CA 1
ATOM 1424 C C . ARG A 1 172 ? -49.983 33.453 55.506 1.00 67.31 172 ARG A C 1
ATOM 1426 O O . ARG A 1 172 ? -50.901 33.108 56.243 1.00 67.31 172 ARG A O 1
ATOM 1433 N N . GLY A 1 173 ? -48.964 34.202 55.936 1.00 52.59 173 GLY A N 1
ATOM 1434 C CA . GLY A 1 173 ? -48.817 34.627 57.326 1.00 52.59 173 GLY A CA 1
ATOM 1435 C C . GLY A 1 173 ? -50.090 35.274 57.875 1.00 52.59 173 GLY A C 1
ATOM 1436 O O . GLY A 1 173 ? -50.498 36.319 57.380 1.00 52.59 173 GLY A O 1
ATOM 1437 N N . GLY A 1 174 ? -50.692 34.650 58.895 1.00 48.62 174 GLY A N 1
ATOM 1438 C CA . GLY A 1 174 ? -51.689 35.306 59.745 1.00 48.62 174 GLY A CA 1
ATOM 1439 C C . GLY A 1 174 ? -52.850 34.465 60.277 1.00 48.62 174 GLY A C 1
ATOM 1440 O O . GLY A 1 174 ? -53.435 34.884 61.265 1.00 48.62 174 GLY A O 1
ATOM 1441 N N . LEU A 1 175 ? -53.185 33.303 59.706 1.00 45.22 175 LEU A N 1
ATOM 1442 C CA . LEU A 1 175 ? -54.272 32.455 60.225 1.00 45.22 175 LEU A CA 1
ATOM 1443 C C . LEU A 1 175 ? -53.796 31.006 60.403 1.00 45.22 175 LEU A C 1
ATOM 1445 O O . LEU A 1 175 ? -53.307 30.378 59.465 1.00 45.22 175 LEU A O 1
ATOM 1449 N N . ASP A 1 176 ? -53.956 30.515 61.630 1.00 44.41 176 ASP A N 1
ATOM 1450 C CA . ASP A 1 176 ? -53.814 29.130 62.097 1.00 44.41 176 ASP A CA 1
ATOM 1451 C C . ASP A 1 176 ? -52.402 28.633 62.444 1.00 44.41 176 ASP A C 1
ATOM 1453 O O . ASP A 1 176 ? -51.809 27.776 61.786 1.00 44.41 176 ASP A O 1
ATOM 1457 N N . ALA A 1 177 ? -51.924 29.074 63.612 1.00 47.66 177 ALA A N 1
ATOM 1458 C CA . ALA A 1 177 ? -50.909 28.362 64.392 1.00 47.66 177 ALA A CA 1
ATOM 1459 C C . ALA A 1 177 ? -51.456 27.099 65.116 1.00 47.66 177 ALA A C 1
ATOM 1461 O O . ALA A 1 177 ? -50.688 26.374 65.746 1.00 47.66 177 ALA A O 1
ATOM 1462 N N . GLN A 1 178 ? -52.747 26.764 64.974 1.00 43.72 178 GLN A N 1
ATOM 1463 C CA . GLN A 1 178 ? -53.337 25.500 65.437 1.00 43.72 178 GLN A CA 1
ATOM 1464 C C . GLN A 1 178 ? -54.246 24.859 64.372 1.00 43.72 178 GLN A C 1
ATOM 1466 O O . GLN A 1 178 ? -55.461 24.811 64.510 1.00 43.72 178 GLN A O 1
ATOM 1471 N N . SER A 1 179 ? -53.675 24.251 63.331 1.00 50.75 179 SER A N 1
ATOM 1472 C CA . SER A 1 179 ? -54.350 23.115 62.689 1.00 50.75 179 SER A CA 1
ATOM 1473 C C . SER A 1 179 ? -53.352 21.994 62.415 1.00 50.75 179 SER A C 1
ATOM 1475 O O . SER A 1 179 ? -52.340 22.147 61.729 1.00 50.75 179 SER A O 1
ATOM 1477 N N . LYS A 1 180 ? -53.599 20.840 63.046 1.00 52.22 180 LYS A N 1
ATOM 1478 C CA . LYS A 1 180 ? -52.820 19.620 62.819 1.00 52.22 180 LYS A CA 1
ATOM 1479 C C . LYS A 1 180 ? -52.985 19.234 61.342 1.00 52.22 180 LYS A C 1
ATOM 1481 O O . LYS A 1 180 ? -54.113 19.272 60.852 1.00 52.22 180 LYS A O 1
ATOM 1486 N N . PRO A 1 181 ? -51.914 18.835 60.630 1.00 49.44 181 PRO A N 1
ATOM 1487 C CA . PRO A 1 181 ? -52.031 18.435 59.231 1.00 49.44 181 PRO A CA 1
ATOM 1488 C C . PRO A 1 181 ? -53.065 17.312 59.121 1.00 49.44 181 PRO A C 1
ATOM 1490 O O . PRO A 1 181 ? -52.912 16.268 59.763 1.00 49.44 181 PRO A O 1
ATOM 1493 N N . THR A 1 182 ? -54.126 17.540 58.345 1.00 62.78 182 THR A N 1
ATOM 1494 C CA . THR A 1 182 ? -55.191 16.558 58.135 1.00 62.78 182 THR A CA 1
ATOM 1495 C C . THR A 1 182 ? -54.598 15.265 57.573 1.00 62.78 182 THR A C 1
ATOM 1497 O O . THR A 1 182 ? -53.658 15.280 56.772 1.00 62.78 182 THR A O 1
ATOM 1500 N N . SER A 1 183 ? -55.131 14.128 58.036 1.00 60.88 183 SER A N 1
ATOM 1501 C CA . SER A 1 183 ? -54.690 12.754 57.720 1.00 60.88 183 SER A CA 1
ATOM 1502 C C . SER A 1 183 ? -54.373 12.539 56.229 1.00 60.88 183 SER A C 1
ATOM 1504 O O . SER A 1 183 ? -53.389 11.886 55.868 1.00 60.88 183 SER A O 1
ATOM 1506 N N . THR A 1 184 ? -55.141 13.194 55.360 1.00 61.03 184 THR A N 1
ATOM 1507 C CA . THR A 1 184 ? -55.009 13.169 53.903 1.00 61.03 184 THR A CA 1
ATOM 1508 C C . THR A 1 184 ? -53.654 13.684 53.404 1.00 61.03 184 THR A C 1
ATOM 1510 O O . THR A 1 184 ? -53.055 13.065 52.527 1.00 61.03 184 THR A O 1
ATOM 1513 N N . PHE A 1 185 ? -53.106 14.753 53.994 1.00 63.38 185 PHE A N 1
ATOM 1514 C CA . PHE A 1 185 ? -51.818 15.321 53.574 1.00 63.38 185 PHE A CA 1
ATOM 1515 C C . PHE A 1 185 ? -50.645 14.385 53.907 1.00 63.38 185 PHE A C 1
ATOM 1517 O O . PHE A 1 185 ? -49.763 14.165 53.078 1.00 63.38 185 PHE A O 1
ATOM 1524 N N . LYS A 1 186 ? -50.669 13.745 55.087 1.00 66.19 186 LYS A N 1
ATOM 1525 C CA . LYS A 1 186 ? -49.673 12.722 55.463 1.00 66.19 186 LYS A CA 1
ATOM 1526 C C . LYS A 1 186 ? -49.742 11.488 54.558 1.00 66.19 186 LYS A C 1
ATOM 1528 O O . LYS A 1 186 ? -48.708 10.872 54.296 1.00 66.19 186 LYS A O 1
ATOM 1533 N N . ARG A 1 187 ? -50.936 11.131 54.069 1.00 71.00 187 ARG A N 1
ATOM 1534 C CA . ARG A 1 187 ? -51.126 10.008 53.140 1.00 71.00 187 ARG A CA 1
ATOM 1535 C C . ARG A 1 187 ? -50.535 10.309 51.762 1.00 71.00 187 ARG A C 1
ATOM 1537 O O . ARG A 1 187 ? -49.760 9.499 51.270 1.00 71.00 187 ARG A O 1
ATOM 1544 N N . ILE A 1 188 ? -50.805 11.493 51.208 1.00 73.50 188 ILE A N 1
ATOM 1545 C CA . ILE A 1 188 ? -50.303 11.919 49.889 1.00 73.50 188 ILE A CA 1
ATOM 1546 C C . ILE A 1 188 ? -48.770 12.019 49.875 1.00 73.50 188 ILE A C 1
ATOM 1548 O O . ILE A 1 188 ? -48.132 11.568 48.926 1.00 73.50 188 ILE A O 1
ATOM 1552 N N . VAL A 1 189 ? -48.162 12.543 50.944 1.00 69.62 189 VAL A N 1
ATOM 1553 C CA . VAL A 1 189 ? -46.695 12.620 51.071 1.00 69.62 189 VAL A CA 1
ATOM 1554 C C . VAL A 1 189 ? -46.070 11.218 51.109 1.00 69.62 189 VAL A C 1
ATOM 1556 O O . VAL A 1 189 ? -45.140 10.954 50.351 1.00 69.62 189 VAL A O 1
ATOM 1559 N N . ARG A 1 190 ? -46.630 10.278 51.890 1.00 69.12 190 ARG A N 1
ATOM 1560 C CA . ARG A 1 190 ? -46.186 8.866 51.896 1.00 69.12 190 ARG A CA 1
ATOM 1561 C C . ARG A 1 190 ? -46.361 8.180 50.543 1.00 69.12 190 ARG A C 1
ATOM 1563 O O . ARG A 1 190 ? -45.579 7.302 50.185 1.00 69.12 190 ARG A O 1
ATOM 1570 N N . GLU A 1 191 ? -47.410 8.529 49.811 1.00 72.38 191 GLU A N 1
ATOM 1571 C CA . GLU A 1 191 ? -47.719 7.952 48.505 1.00 72.38 191 GLU A CA 1
ATOM 1572 C C . GLU A 1 191 ? -46.745 8.459 47.431 1.00 72.38 191 GLU A C 1
ATOM 1574 O O . GLU A 1 191 ? -46.237 7.662 46.641 1.00 72.38 191 GLU A O 1
ATOM 1579 N N . GLN A 1 192 ? -46.358 9.739 47.486 1.00 67.56 192 GLN A N 1
ATOM 1580 C CA . GLN A 1 192 ? -45.277 10.285 46.659 1.00 67.56 192 GLN A CA 1
ATOM 1581 C C . GLN A 1 192 ? -43.891 9.738 47.031 1.00 67.56 192 GLN A C 1
ATOM 1583 O O . GLN A 1 192 ? -43.092 9.442 46.141 1.00 67.56 192 GLN A O 1
ATOM 1588 N N . GLU A 1 193 ? -43.603 9.526 48.316 1.00 60.84 193 GLU A N 1
ATOM 1589 C CA . GLU A 1 193 ? -42.361 8.874 48.757 1.00 60.84 193 GLU A CA 1
ATOM 1590 C C . GLU A 1 193 ? -42.280 7.414 48.288 1.00 60.84 193 GLU A C 1
ATOM 1592 O O . GLU A 1 193 ? -41.219 6.970 47.846 1.00 60.84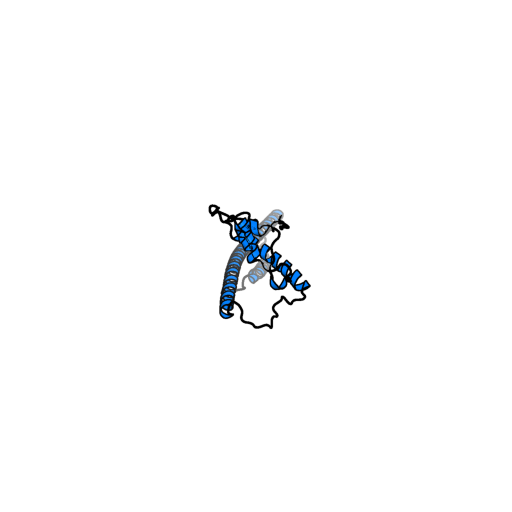 193 GLU A O 1
ATOM 1597 N N . LYS A 1 194 ? -43.401 6.676 48.282 1.00 64.19 194 LYS A N 1
ATOM 1598 C CA . LYS A 1 194 ? -43.483 5.329 47.687 1.00 64.19 194 LYS A CA 1
ATOM 1599 C C . LYS A 1 194 ? -43.267 5.349 46.171 1.00 64.19 194 LYS A C 1
ATOM 1601 O O . LYS A 1 194 ? -42.597 4.459 45.652 1.00 64.19 194 LYS A O 1
ATOM 1606 N N . GLN A 1 195 ? -43.797 6.346 45.462 1.00 61.34 195 GLN A N 1
ATOM 1607 C CA . GLN A 1 195 ? -43.598 6.511 44.015 1.00 61.34 195 GLN A CA 1
ATOM 1608 C C . GLN A 1 195 ? -42.128 6.826 43.668 1.00 61.34 195 GLN A C 1
ATOM 1610 O O . GLN A 1 195 ? -41.578 6.265 42.721 1.00 61.34 195 GLN A O 1
ATOM 1615 N N . LEU A 1 196 ? -41.457 7.662 44.470 1.00 52.47 196 LEU A N 1
ATOM 1616 C CA . LEU A 1 196 ? -40.042 8.014 44.291 1.00 52.47 196 LEU A CA 1
ATOM 1617 C C . LEU A 1 196 ? -39.084 6.897 44.751 1.00 52.47 196 LEU A C 1
ATOM 1619 O O . LEU A 1 196 ? -38.052 6.678 44.117 1.00 52.47 196 LEU A O 1
ATOM 1623 N N . GLY A 1 197 ? -39.435 6.150 45.803 1.00 52.53 197 GLY A N 1
ATOM 1624 C CA . GLY A 1 197 ? -38.644 5.036 46.342 1.00 52.53 197 GLY A CA 1
ATOM 1625 C C . GLY A 1 197 ? -38.680 3.755 45.497 1.00 52.53 197 GLY A C 1
ATOM 1626 O O . GLY A 1 197 ? -37.745 2.957 45.553 1.00 52.53 197 GLY A O 1
ATOM 1627 N N . LYS A 1 198 ? -39.706 3.565 44.655 1.00 51.56 198 LYS A N 1
ATOM 1628 C CA . LYS A 1 198 ? -39.792 2.413 43.737 1.00 51.56 198 LYS A CA 1
ATOM 1629 C C . LYS A 1 198 ? -38.800 2.469 42.566 1.00 51.56 198 LYS A C 1
ATOM 1631 O O . LYS A 1 198 ? -38.544 1.436 41.960 1.00 51.56 198 LYS A O 1
ATOM 1636 N N . ARG A 1 199 ? -38.177 3.619 42.274 1.00 46.88 199 ARG A N 1
ATOM 1637 C CA . ARG A 1 199 ? -37.188 3.753 41.180 1.00 46.88 199 ARG A CA 1
ATOM 1638 C C . ARG A 1 199 ? -35.752 3.357 41.571 1.00 46.88 199 ARG A C 1
ATOM 1640 O O . ARG A 1 199 ? -34.857 3.490 40.746 1.00 46.88 199 ARG A O 1
ATOM 1647 N N . GLY A 1 200 ? -35.527 2.890 42.807 1.00 44.94 200 GLY A N 1
ATOM 1648 C CA . GLY A 1 200 ? -34.194 2.588 43.355 1.00 44.94 200 GLY A CA 1
ATOM 1649 C C . GLY A 1 200 ? -33.862 1.107 43.587 1.00 44.94 200 GLY A C 1
ATOM 1650 O O . GLY A 1 200 ? -32.783 0.816 44.092 1.00 44.94 200 GLY A O 1
ATOM 1651 N N . LYS A 1 201 ? -34.751 0.164 43.248 1.00 43.16 201 LYS A N 1
ATOM 1652 C CA . LYS A 1 201 ? -34.468 -1.282 43.330 1.00 43.16 201 LYS A CA 1
ATOM 1653 C C . LYS A 1 201 ? -34.496 -1.917 41.941 1.00 43.16 201 LYS A C 1
ATOM 1655 O O . LYS A 1 201 ? -35.384 -2.696 41.632 1.00 43.16 201 LYS A O 1
ATOM 1660 N N . SER A 1 202 ? -33.504 -1.585 41.124 1.00 47.44 202 SER A N 1
ATOM 1661 C CA . SER A 1 202 ? -32.958 -2.552 40.172 1.00 47.44 202 SER A CA 1
ATOM 1662 C C . SER A 1 202 ? -31.571 -2.885 40.700 1.00 47.44 202 SER A C 1
ATOM 1664 O O . SER A 1 202 ? -30.687 -2.031 40.706 1.00 47.44 202 SER A O 1
ATOM 1666 N N . ARG A 1 203 ? -31.449 -4.068 41.299 1.00 47.53 203 ARG A N 1
ATOM 1667 C CA . ARG A 1 203 ? -30.176 -4.668 41.711 1.00 47.53 203 ARG A CA 1
ATOM 1668 C C . ARG A 1 203 ? -29.730 -5.625 40.593 1.00 47.53 203 ARG A C 1
ATOM 1670 O O . ARG A 1 203 ? -30.593 -6.036 39.825 1.00 47.53 203 ARG A O 1
ATOM 1677 N N . PRO A 1 204 ? -28.426 -5.929 40.563 1.00 56.25 204 PRO A N 1
ATOM 1678 C CA . PRO A 1 204 ? -27.504 -5.749 39.438 1.00 56.25 204 PRO A CA 1
ATOM 1679 C C . PRO A 1 204 ? -27.921 -6.423 38.133 1.00 56.25 204 PRO A C 1
ATOM 1681 O O . PRO A 1 204 ? -28.485 -7.535 38.196 1.00 56.25 204 PRO A O 1
#